Protein AF-A0AA43RJG9-F1 (afdb_monomer)

pLDDT: mean 84.97, std 12.28, range [41.22, 96.25]

Sequence (198 aa):
MYYFSKKSRRHIIHIAGCRHITVVAEENIGTFSNLKEAYREGYQMCQCCNPLNYQYRCESDELLEYSVQNGLSFKYTPKAISVETPRSHWKIALDDNSNHTMLYHQNTYHPGSTACELVPGYHCQQVVYATLLPYFQYIVKHDTYRWRNPLPVAPQKRPPAQKGTKRYRKEQKKARKQAKRASVKNVLRVIEALNITQ

Secondary structure (DSSP, 8-state):
-EEEETT-TT-EEE-TT-HHHHTS-GGGEEEES-HHHHHHTT-EE-TTT-HHHHHHHHHHHHHHHHHHHHT-EEEEETTEEEEE-SS-EEEEEE-SSSSSEEEEEE-TT-TT--S--SSTT-EE-----SSSHHHHHHHHHHHHHHHHSPPPPPPP-PPPPPTTSHHHHHHHHHHHHHHHHHHHHHHHHHHHHHHTT-

Foldseek 3Di:
DWKDFQPDPQQEIEDPPDPVVVPDDPVRMDDDLWPLVSVVVVHFYPCVRQVVNVLCVVCVVVVVVLCVVLVKDWDDDSAWIWIDDPPWIKIWGADTPDSWIWIWTQDPPDPDPPPDDSPPRTDTPPDTDPHDVVVVVVVSVVVVVCVVPPDPDDPPDDPQDDPPDPSNVVVVVVVVVVVVVVVVVVVVVVVVVVVVVD

Solvent-accessible surface area (backbone atoms only — not comparable to full-atom values): 11775 Å² total; per-residue (Å²): 103,36,36,29,52,73,83,53,89,78,42,50,33,36,47,89,84,35,75,82,56,72,75,49,60,72,92,44,51,44,76,37,76,39,52,65,56,41,48,72,76,65,33,43,67,32,77,87,63,31,61,67,53,52,50,46,71,76,42,48,68,62,48,49,53,51,23,65,76,70,64,42,49,72,46,84,48,99,74,32,37,38,37,39,47,97,86,45,44,35,36,40,28,69,44,60,89,45,100,44,48,34,39,26,38,38,64,95,82,59,101,71,80,85,72,79,53,97,48,87,78,26,49,69,70,85,50,73,60,98,56,67,62,64,55,56,54,47,50,53,55,51,51,53,48,49,66,78,51,68,75,80,75,75,76,73,80,72,78,80,58,57,86,89,38,73,63,27,55,51,50,50,53,49,49,54,53,49,52,51,52,50,50,53,52,50,52,53,52,52,53,54,59,56,64,74,75,111

Nearest PDB structures (foldseek):
  3imo-assembly2_D  TM=4.533E-01  e=8.828E-01  Vibrio cholerae O139
  8chv-assembly1_C  TM=3.104E-01  e=3.085E+00  Homo sapiens
  3em0-assembly1_A  TM=5.405E-01  e=9.014E+00  Danio rerio
  4ccv-assembly1_A  TM=3.037E-01  e=4.410E+00  Oryctolagus cuniculus
  7wb4-assembly1_C  TM=3.105E-01  e=7.539E+00  Xenopus laevis

Mean predicted aligned error: 11.21 Å

Radius of gyration: 24.3 Å; Cα contacts (8 Å, |Δi|>4): 239; chains: 1; bounding box: 61×58×58 Å

Organism: NCBI:txid1944646

Structure (mmCIF, N/CA/C/O backbone):
data_AF-A0AA43RJG9-F1
#
_entry.id   AF-A0AA43RJG9-F1
#
loop_
_atom_site.group_PDB
_atom_site.id
_atom_site.type_symbol
_atom_site.label_atom_id
_atom_site.label_alt_id
_atom_site.label_comp_id
_atom_site.label_asym_id
_atom_site.label_entity_id
_atom_site.label_seq_id
_atom_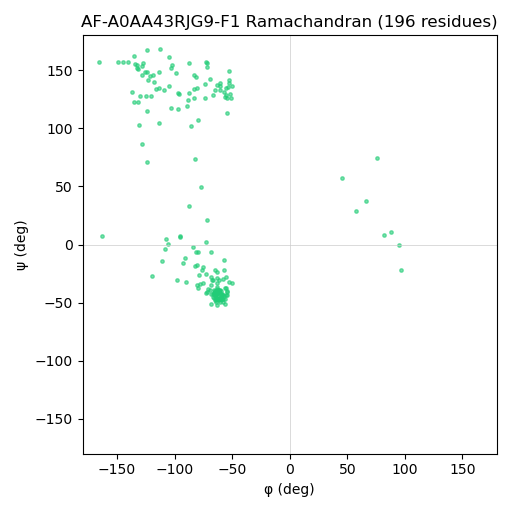site.pdbx_PDB_ins_code
_atom_site.Cartn_x
_atom_site.Cartn_y
_atom_site.Cartn_z
_atom_site.occupancy
_atom_site.B_iso_or_equiv
_atom_site.auth_seq_id
_atom_site.auth_comp_id
_atom_site.auth_asym_id
_atom_site.auth_atom_id
_atom_site.pdbx_PDB_model_num
ATOM 1 N N . MET A 1 1 ? -10.184 12.813 9.855 1.00 84.38 1 MET A N 1
ATOM 2 C CA . MET A 1 1 ? -10.017 12.873 11.323 1.00 84.38 1 MET A CA 1
ATOM 3 C C . MET A 1 1 ? -10.212 11.490 11.908 1.00 84.38 1 MET A C 1
ATOM 5 O O . MET A 1 1 ? -11.224 10.855 11.624 1.00 84.38 1 MET A O 1
ATOM 9 N N . TYR A 1 2 ? -9.246 11.040 12.702 1.00 88.56 2 TYR A N 1
ATOM 10 C CA . TYR A 1 2 ? -9.261 9.753 13.395 1.00 88.56 2 TYR A CA 1
ATOM 11 C C . TYR A 1 2 ? -9.216 9.983 14.904 1.00 88.56 2 TYR A C 1
ATOM 13 O O . TYR A 1 2 ? -8.570 10.919 15.368 1.00 88.56 2 TYR A O 1
ATOM 21 N N . TYR A 1 3 ? -9.886 9.127 15.668 1.00 90.69 3 TYR A N 1
ATOM 22 C CA . TYR A 1 3 ? -10.072 9.294 17.108 1.00 90.69 3 TYR A CA 1
ATOM 23 C C . TYR A 1 3 ? -9.509 8.101 17.867 1.00 90.69 3 TYR A C 1
ATOM 25 O O . TYR A 1 3 ? -9.622 6.966 17.410 1.00 90.69 3 TYR A O 1
ATOM 33 N N . PHE A 1 4 ? -8.951 8.327 19.049 1.00 91.62 4 PHE A N 1
ATOM 34 C CA . PHE A 1 4 ? -8.502 7.255 19.934 1.00 91.62 4 PHE A CA 1
ATOM 35 C C . PHE A 1 4 ? -8.825 7.583 21.388 1.00 91.62 4 PHE A C 1
ATOM 37 O O . PHE A 1 4 ? -8.982 8.742 21.765 1.00 91.62 4 PHE A O 1
ATOM 44 N N . SER A 1 5 ? -8.918 6.553 22.225 1.00 91.19 5 SER A N 1
ATOM 45 C CA . SER A 1 5 ? -9.091 6.739 23.666 1.00 91.19 5 SER A CA 1
ATOM 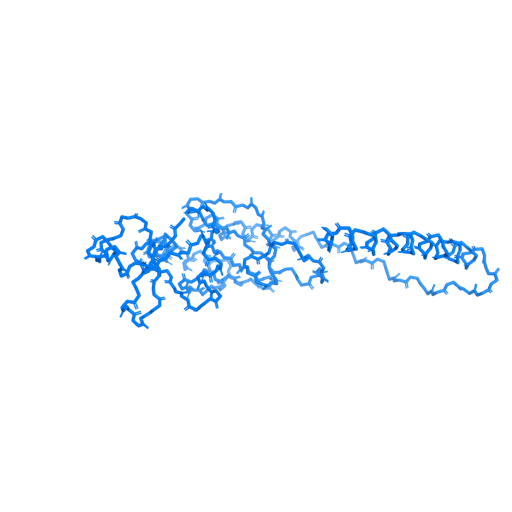46 C C . SER A 1 5 ? -7.731 6.863 24.347 1.00 91.19 5 SER A C 1
ATOM 48 O O . SER A 1 5 ? -6.926 5.936 24.273 1.00 91.19 5 SER A O 1
ATOM 50 N N . LYS A 1 6 ? -7.508 7.955 25.085 1.00 88.62 6 LYS A N 1
ATOM 51 C CA . LYS A 1 6 ? -6.294 8.173 25.894 1.00 88.62 6 LYS A CA 1
ATOM 52 C C . LYS A 1 6 ? -6.139 7.144 27.023 1.00 88.62 6 LYS A C 1
ATOM 54 O O . LYS A 1 6 ? -5.033 6.897 27.485 1.00 88.62 6 LYS A O 1
ATOM 59 N N . LYS A 1 7 ? -7.243 6.527 27.464 1.00 86.50 7 LYS A N 1
ATOM 60 C CA . LYS A 1 7 ? -7.251 5.491 28.514 1.00 86.50 7 LYS A CA 1
ATOM 61 C C . LYS A 1 7 ? -6.901 4.098 27.979 1.00 86.50 7 LYS A C 1
ATOM 63 O O . LYS A 1 7 ? -6.570 3.203 28.756 1.00 86.50 7 LYS A O 1
ATOM 68 N N . SER A 1 8 ? -6.998 3.885 26.666 1.00 84.06 8 SER A N 1
ATOM 69 C CA . SER A 1 8 ? -6.772 2.575 26.056 1.00 84.06 8 SER A CA 1
ATOM 70 C C . SER A 1 8 ? -5.288 2.321 25.817 1.00 84.06 8 SER A C 1
ATOM 72 O O . SER A 1 8 ? -4.626 3.063 25.101 1.00 84.06 8 SER A O 1
ATOM 74 N N . ARG A 1 9 ? -4.780 1.196 26.329 1.00 84.94 9 ARG A N 1
ATOM 75 C CA . ARG A 1 9 ? -3.399 0.741 26.080 1.00 84.94 9 ARG A CA 1
ATOM 76 C C . ARG A 1 9 ? -3.205 0.044 24.731 1.00 84.94 9 ARG A C 1
ATOM 78 O O . ARG A 1 9 ? -2.091 -0.328 24.394 1.00 84.94 9 ARG A O 1
ATOM 85 N N . ARG A 1 10 ? -4.282 -0.203 23.976 1.00 83.12 10 ARG A N 1
ATOM 86 C CA . ARG A 1 10 ? -4.234 -1.022 22.748 1.00 83.12 10 ARG A CA 1
ATOM 87 C C . ARG A 1 10 ? -3.815 -0.245 21.494 1.00 83.12 10 ARG A C 1
ATOM 89 O O . ARG A 1 10 ? -3.739 -0.855 20.437 1.00 83.12 10 ARG A O 1
ATOM 96 N N . HIS A 1 11 ? -3.578 1.066 21.607 1.00 90.44 11 HIS A N 1
ATOM 97 C CA . HIS A 1 11 ? -3.234 1.963 20.495 1.00 90.44 11 HIS A CA 1
ATOM 98 C C . HIS A 1 11 ? -4.133 1.745 19.261 1.00 90.44 11 HIS A C 1
ATOM 100 O O . HIS A 1 11 ? -3.667 1.434 18.167 1.00 90.44 11 HIS A O 1
ATOM 106 N N . ILE A 1 12 ? -5.453 1.879 19.443 1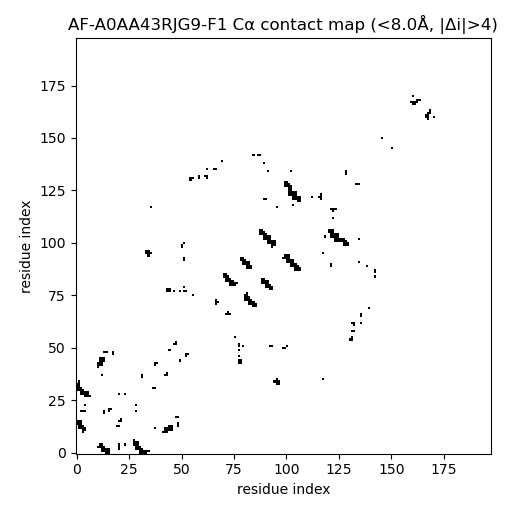.00 91.00 12 ILE A N 1
ATOM 107 C CA . ILE A 1 12 ? -6.446 1.698 18.372 1.00 91.00 12 ILE A CA 1
ATOM 108 C C . ILE A 1 12 ? -7.049 3.049 17.993 1.00 91.00 12 ILE A C 1
ATOM 110 O O . ILE A 1 12 ? -7.465 3.806 18.871 1.00 91.00 12 ILE A O 1
ATOM 114 N N . ILE A 1 13 ? -7.124 3.321 16.690 1.00 91.56 13 ILE A N 1
ATOM 115 C CA . ILE A 1 13 ? -7.837 4.469 16.126 1.00 91.56 13 ILE A CA 1
ATOM 116 C C . ILE A 1 13 ? -9.183 4.063 15.522 1.00 91.56 13 ILE A C 1
ATOM 118 O O . ILE A 1 13 ? -9.380 2.949 15.029 1.00 91.56 13 ILE A O 1
ATOM 122 N N . HIS A 1 14 ? -10.108 5.012 15.537 1.00 91.06 14 HIS A N 1
ATOM 123 C CA . HIS A 1 14 ? -11.503 4.868 15.159 1.00 91.06 14 HIS A CA 1
ATOM 124 C C . HIS A 1 14 ? -11.927 6.011 14.226 1.00 91.06 14 HIS A C 1
ATOM 126 O O . HIS A 1 14 ? -11.367 7.107 14.277 1.00 91.06 14 HIS A O 1
ATOM 132 N N . ILE A 1 15 ? -12.944 5.764 13.398 1.00 88.75 15 ILE A N 1
ATOM 133 C CA . ILE A 1 15 ? -13.632 6.799 12.610 1.00 88.75 15 ILE A CA 1
ATOM 134 C C . ILE A 1 15 ? -14.763 7.403 13.462 1.00 88.75 15 ILE A C 1
ATOM 136 O O . ILE A 1 15 ? -15.261 6.755 14.392 1.00 88.75 15 ILE A O 1
ATOM 140 N N . ALA A 1 16 ? -15.174 8.634 13.145 1.00 82.19 16 ALA A N 1
ATOM 141 C CA . ALA A 1 16 ? -16.386 9.241 13.694 1.00 82.19 16 ALA A CA 1
ATOM 142 C C . ALA A 1 16 ? -17.586 8.284 13.531 1.00 82.19 16 ALA A C 1
ATOM 144 O O . ALA A 1 16 ? -17.841 7.782 12.440 1.00 82.19 16 ALA A O 1
ATOM 145 N N . GLY A 1 17 ? -18.291 7.990 14.628 1.00 84.31 17 GLY A N 1
ATOM 146 C CA . GLY A 1 17 ? -19.434 7.063 14.639 1.00 84.31 17 GLY A CA 1
ATOM 147 C C . GLY A 1 17 ? -19.111 5.618 15.036 1.00 84.31 17 GLY A C 1
ATOM 148 O O . GLY A 1 17 ? -20.011 4.786 15.120 1.00 84.31 17 GLY A O 1
ATOM 149 N N . CYS A 1 18 ? -17.853 5.287 15.340 1.00 88.56 18 CYS A N 1
ATOM 150 C CA . CYS A 1 18 ? -17.537 3.982 15.913 1.00 88.56 18 CYS A CA 1
ATOM 151 C C . CYS A 1 18 ? -18.115 3.828 17.327 1.00 88.56 18 CYS A C 1
ATOM 153 O O . CYS A 1 18 ? -17.786 4.615 18.213 1.00 88.56 18 CYS A O 1
ATOM 155 N N . ARG A 1 19 ? -18.848 2.739 17.590 1.00 88.56 19 ARG A N 1
ATOM 156 C CA . ARG A 1 19 ? -19.398 2.431 18.926 1.00 88.56 19 ARG A CA 1
ATOM 157 C C . ARG A 1 19 ? -18.363 2.516 20.059 1.00 88.56 19 AR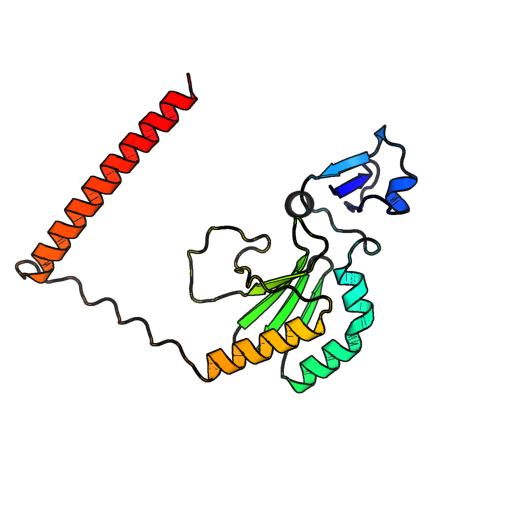G A C 1
ATOM 159 O O . ARG A 1 19 ? -18.698 2.875 21.181 1.00 88.56 19 ARG A O 1
ATOM 166 N N . HIS A 1 20 ? -17.105 2.172 19.783 1.00 86.12 20 HIS A N 1
ATOM 167 C CA . HIS A 1 20 ? -16.041 2.190 20.787 1.00 86.12 20 HIS A CA 1
ATOM 168 C C . HIS A 1 20 ? -15.579 3.593 21.178 1.00 86.12 20 HIS A C 1
ATOM 170 O O . HIS A 1 20 ? -15.067 3.745 22.281 1.00 86.12 20 HIS A O 1
ATOM 176 N N . ILE A 1 21 ? -15.740 4.593 20.306 1.00 88.00 21 ILE A N 1
ATOM 177 C CA . ILE A 1 21 ? -15.367 5.976 20.617 1.00 88.00 21 ILE A CA 1
ATOM 178 C C . ILE A 1 21 ? -16.569 6.802 21.071 1.00 88.00 21 ILE A C 1
ATOM 180 O O . ILE A 1 21 ? -16.414 7.658 21.929 1.00 88.00 21 ILE A O 1
ATOM 184 N N . THR A 1 22 ? -17.775 6.498 20.583 1.00 87.19 22 THR A N 1
ATOM 185 C CA . THR A 1 22 ? -18.999 7.241 20.935 1.00 87.19 22 THR A CA 1
ATOM 186 C C . THR A 1 22 ? -19.380 7.126 22.412 1.00 87.19 22 THR A C 1
ATOM 188 O O . THR A 1 22 ? -20.116 7.962 22.914 1.00 87.19 22 THR A O 1
ATOM 191 N N . VAL A 1 23 ? -18.913 6.084 23.107 1.00 87.88 23 VAL A N 1
ATOM 192 C CA . VAL A 1 23 ? -19.180 5.853 24.541 1.00 87.88 23 VAL A CA 1
ATOM 193 C C . VAL A 1 23 ? -18.101 6.483 25.437 1.00 87.88 23 VAL A C 1
ATOM 195 O O . VAL A 1 23 ? -18.260 6.564 26.652 1.00 87.88 23 VAL A O 1
ATOM 198 N N . VAL A 1 24 ? -16.977 6.923 24.867 1.00 87.19 24 VAL A N 1
ATOM 199 C CA . VAL A 1 24 ? -15.872 7.515 25.629 1.00 87.19 24 VAL A CA 1
ATOM 200 C C . VAL A 1 24 ? -16.171 8.991 25.882 1.00 87.19 24 VAL A C 1
ATOM 202 O O . VAL A 1 24 ? -16.538 9.711 24.961 1.00 87.19 24 VAL A O 1
ATOM 205 N N . ALA A 1 25 ? -15.983 9.454 27.121 1.00 87.50 25 ALA A N 1
ATOM 206 C CA . ALA A 1 25 ? -16.119 10.872 27.455 1.00 87.50 25 ALA A CA 1
ATOM 207 C C . ALA A 1 25 ? -15.117 11.733 26.663 1.00 87.50 25 ALA A C 1
ATOM 209 O O . ALA A 1 25 ? -13.949 11.354 26.540 1.00 87.50 25 ALA A O 1
ATOM 210 N N . GLU A 1 26 ? -15.555 12.897 26.180 1.00 84.94 26 GLU A N 1
ATOM 211 C CA . GLU A 1 26 ? -14.802 13.768 25.258 1.00 84.94 26 GLU A CA 1
ATOM 212 C C . GLU A 1 26 ? -13.404 14.151 25.767 1.00 84.94 26 GLU A C 1
ATOM 214 O O . GLU A 1 26 ? -12.427 14.095 25.023 1.00 84.94 26 GLU A O 1
ATOM 219 N N . GLU A 1 27 ? -13.272 14.427 27.065 1.00 88.56 27 GLU A N 1
ATOM 220 C CA . GLU A 1 27 ? -12.001 14.694 27.764 1.00 88.56 27 GLU A CA 1
ATOM 221 C C . GLU A 1 27 ? -10.929 13.602 27.542 1.00 88.56 27 GLU A C 1
ATOM 223 O O . GLU A 1 27 ? -9.720 13.867 27.463 1.00 88.56 27 GLU A O 1
ATOM 228 N N . ASN A 1 28 ? -11.379 12.358 27.380 1.00 89.06 28 ASN A N 1
ATOM 229 C CA . ASN A 1 28 ? -10.548 11.169 27.249 1.00 89.06 28 ASN A CA 1
ATOM 230 C C . ASN A 1 28 ? -10.299 10.777 25.783 1.00 89.06 28 ASN A C 1
ATOM 232 O O . ASN A 1 28 ? -9.693 9.730 25.533 1.00 89.06 28 ASN A O 1
ATOM 236 N N . ILE A 1 29 ? -10.738 11.595 24.823 1.00 90.50 29 ILE A N 1
ATOM 237 C CA . ILE A 1 29 ? -10.545 11.374 23.390 1.00 90.50 29 ILE A CA 1
ATOM 238 C C . ILE A 1 29 ? -9.328 12.171 22.903 1.00 90.50 29 ILE A C 1
ATOM 240 O O . ILE A 1 29 ? -9.155 13.354 23.195 1.00 90.50 29 ILE A O 1
ATOM 244 N N . GLY A 1 30 ? -8.436 11.492 22.189 1.00 90.69 30 GLY A N 1
ATOM 245 C CA . GLY A 1 30 ? -7.376 12.093 21.385 1.00 90.69 30 GLY A CA 1
ATOM 246 C C . GLY A 1 30 ? -7.724 12.016 19.900 1.00 90.69 30 GLY A C 1
ATOM 247 O O . GLY A 1 30 ? -8.575 11.218 19.496 1.00 90.69 30 GLY A O 1
ATOM 248 N N . THR A 1 31 ? -7.069 12.843 19.084 1.00 92.31 31 THR A N 1
ATOM 249 C CA . THR A 1 31 ? -7.306 12.879 17.637 1.00 92.31 31 THR A CA 1
ATOM 250 C C . THR A 1 31 ? -6.007 12.846 16.847 1.00 92.31 31 THR A C 1
ATOM 252 O O . THR A 1 31 ? -4.973 13.309 17.317 1.00 92.31 31 THR A O 1
ATOM 255 N N . PHE A 1 32 ? -6.091 12.289 15.643 1.00 89.94 32 PHE A N 1
ATOM 256 C CA . PHE A 1 32 ? -5.079 12.390 14.601 1.00 89.94 32 PHE A CA 1
ATOM 257 C C . PHE A 1 32 ? -5.719 12.977 13.346 1.00 89.94 32 PHE A C 1
ATOM 259 O O . PHE A 1 32 ? -6.851 12.626 12.982 1.00 89.94 32 PHE A O 1
ATOM 266 N N . SER A 1 33 ? -4.976 13.836 12.655 1.00 85.75 33 SER A N 1
ATOM 267 C CA . SER A 1 33 ? -5.434 14.425 11.396 1.00 85.75 33 SER A CA 1
ATOM 268 C C . SER A 1 33 ? -5.419 13.386 10.272 1.00 85.75 33 SER A C 1
ATOM 270 O O . SER A 1 33 ? -6.385 13.279 9.512 1.00 85.75 33 SER A O 1
ATOM 272 N N . ASN A 1 34 ? -4.372 12.551 10.235 1.00 85.12 34 ASN A N 1
ATOM 273 C CA . ASN A 1 34 ? -4.069 11.643 9.128 1.00 85.12 34 ASN A CA 1
ATOM 274 C C . ASN A 1 34 ? -3.756 10.222 9.620 1.00 85.12 34 ASN A C 1
ATOM 276 O O . ASN A 1 34 ? -3.205 10.026 10.706 1.00 85.12 34 ASN A O 1
ATOM 280 N N . LEU A 1 35 ? -4.031 9.224 8.776 1.00 84.19 35 LEU A N 1
ATOM 281 C CA . LEU A 1 35 ? -3.775 7.814 9.084 1.00 84.19 35 LEU A CA 1
ATOM 282 C C . LEU A 1 35 ? -2.268 7.522 9.218 1.00 84.19 35 LEU A C 1
ATOM 284 O O . LEU A 1 35 ? -1.836 6.829 10.140 1.00 84.19 35 LEU A O 1
ATOM 288 N N . LYS A 1 36 ? -1.444 8.134 8.361 1.00 83.44 36 LYS A N 1
ATOM 289 C CA . LYS A 1 36 ? 0.024 8.073 8.411 1.00 83.44 36 LYS A CA 1
ATOM 290 C C . LYS A 1 36 ? 0.635 8.510 9.735 1.00 83.44 36 LYS A C 1
ATOM 292 O O . LYS A 1 36 ? 1.676 7.992 10.134 1.00 83.44 36 LYS A O 1
ATOM 297 N N . GLU A 1 37 ? 0.060 9.521 10.374 1.00 86.88 37 GLU A N 1
ATOM 298 C CA . GLU A 1 37 ? 0.530 10.002 11.673 1.00 86.88 37 GLU A CA 1
ATOM 299 C C . GLU A 1 37 ? 0.266 8.949 12.747 1.00 86.88 37 GLU A C 1
ATOM 301 O O . GLU A 1 37 ? 1.209 8.479 13.379 1.00 86.88 37 GLU A O 1
ATOM 306 N N . ALA A 1 38 ? -0.973 8.459 12.822 1.00 87.56 38 ALA A N 1
ATOM 307 C CA . ALA A 1 38 ? -1.351 7.379 13.726 1.00 87.56 38 ALA A CA 1
ATOM 308 C C . ALA A 1 38 ? -0.473 6.126 13.540 1.00 87.56 38 ALA A C 1
ATOM 310 O O . ALA A 1 38 ? -0.005 5.534 14.511 1.00 87.56 38 ALA A O 1
ATOM 311 N N . TYR A 1 39 ? -0.189 5.729 12.296 1.00 86.62 39 TYR A N 1
ATOM 312 C CA . TYR A 1 39 ? 0.657 4.566 12.013 1.00 86.62 39 TYR A CA 1
ATOM 313 C C . TYR A 1 39 ? 2.125 4.748 12.404 1.00 86.62 39 TYR A C 1
ATOM 315 O O . TYR A 1 39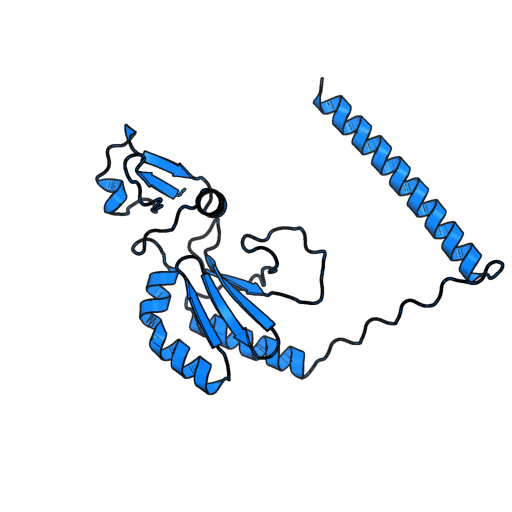 ? 2.758 3.749 12.761 1.00 86.62 39 TYR A O 1
ATOM 323 N N . ARG A 1 40 ? 2.663 5.976 12.350 1.00 85.50 40 ARG A N 1
ATOM 324 C CA . ARG A 1 40 ? 4.018 6.292 12.835 1.00 85.50 40 ARG A CA 1
ATOM 325 C C . ARG A 1 40 ? 4.103 6.198 14.355 1.00 85.50 40 ARG A C 1
ATOM 327 O O . ARG A 1 40 ? 5.063 5.629 14.857 1.00 85.50 40 ARG A O 1
ATOM 334 N N . GLU A 1 41 ? 3.061 6.645 15.048 1.00 87.31 41 GLU A N 1
ATOM 335 C CA . GLU A 1 41 ? 2.902 6.514 16.505 1.00 87.31 41 GLU A CA 1
ATOM 336 C C . GLU A 1 41 ? 2.578 5.071 16.952 1.00 87.31 41 GLU A C 1
ATOM 338 O O . GLU A 1 41 ? 2.366 4.794 18.130 1.00 87.31 41 GLU A O 1
ATOM 343 N N . GLY A 1 42 ? 2.516 4.118 16.015 1.00 87.25 42 GLY A N 1
ATOM 344 C CA . GLY A 1 42 ? 2.286 2.704 16.309 1.00 87.25 42 GLY A CA 1
ATOM 345 C C . GLY A 1 42 ? 0.820 2.324 16.512 1.00 87.25 42 GLY A C 1
ATOM 346 O O . GLY A 1 42 ? 0.540 1.177 16.864 1.00 87.25 42 GLY A O 1
ATOM 347 N N . TYR A 1 43 ? -0.120 3.233 16.248 1.00 90.19 43 TYR A N 1
ATOM 348 C CA . TYR A 1 43 ? -1.543 2.930 16.327 1.00 90.19 43 TYR A CA 1
ATOM 349 C C . TYR A 1 43 ? -2.005 2.047 15.162 1.00 90.19 43 TYR A C 1
ATOM 351 O O . TYR A 1 43 ? -1.396 1.989 14.089 1.00 90.19 43 TYR A O 1
ATOM 359 N N . GLN A 1 44 ? -3.109 1.336 15.379 1.00 88.19 44 GLN A N 1
ATOM 360 C CA . GLN A 1 44 ? -3.761 0.476 14.397 1.00 88.19 44 GLN A CA 1
ATOM 361 C C . GLN A 1 44 ? -5.232 0.844 14.245 1.00 88.19 44 GLN A C 1
ATOM 363 O O . GLN A 1 44 ? -5.887 1.269 15.192 1.00 88.19 44 GLN A O 1
ATOM 368 N N . MET A 1 45 ? -5.778 0.659 13.050 1.00 88.06 45 MET A N 1
ATOM 369 C CA . MET A 1 45 ? -7.186 0.944 12.794 1.00 88.06 45 MET A CA 1
ATOM 370 C C . MET A 1 45 ? -8.093 -0.120 13.415 1.00 88.06 45 MET A C 1
ATOM 372 O O . MET A 1 45 ? -7.787 -1.312 13.346 1.00 88.06 45 MET A O 1
ATOM 376 N N . CYS A 1 46 ? -9.212 0.294 14.023 1.00 89.12 46 CYS A N 1
ATOM 377 C CA . CYS A 1 46 ? -10.207 -0.643 14.548 1.00 89.12 46 CYS A CA 1
ATOM 378 C C . CYS A 1 46 ? -10.633 -1.616 13.453 1.00 89.12 46 CYS A C 1
ATOM 380 O O . CYS A 1 46 ? -11.001 -1.189 12.362 1.00 89.12 46 CYS A O 1
ATOM 382 N N . GLN A 1 47 ? -10.714 -2.903 13.782 1.00 86.38 47 GLN A N 1
ATOM 383 C CA . GLN A 1 47 ? -11.230 -3.942 12.882 1.00 86.38 47 GLN A CA 1
ATOM 384 C C . GLN A 1 47 ? -12.645 -3.636 12.364 1.00 86.38 47 GLN A C 1
ATOM 386 O O . GLN A 1 47 ? -13.010 -4.055 11.271 1.00 86.38 47 GLN A O 1
ATOM 391 N N . CYS A 1 48 ? -13.418 -2.892 13.156 1.00 86.00 48 CYS A N 1
ATOM 392 C CA . CYS A 1 48 ? -14.761 -2.421 12.854 1.00 86.00 48 CYS A CA 1
ATOM 393 C C . CYS A 1 48 ? -14.804 -1.216 11.903 1.00 86.00 48 CYS A C 1
ATOM 395 O O . CYS A 1 48 ? -15.737 -1.072 11.125 1.00 86.00 48 CYS A O 1
ATOM 397 N N . CYS A 1 49 ? -13.812 -0.329 11.999 1.00 85.88 49 CYS A N 1
ATOM 398 C CA . CYS A 1 49 ? -13.734 0.885 11.192 1.00 85.88 49 CYS A CA 1
ATOM 399 C C . CYS A 1 49 ? -12.928 0.674 9.917 1.00 85.88 49 CYS A C 1
ATOM 401 O O . CYS A 1 49 ? -12.964 1.533 9.049 1.00 85.88 49 CYS A O 1
ATOM 403 N N . ASN A 1 50 ? -12.151 -0.405 9.838 1.00 87.25 50 ASN A N 1
ATOM 404 C CA . ASN A 1 50 ? -11.246 -0.676 8.739 1.00 87.25 50 ASN A CA 1
ATOM 405 C C . ASN A 1 50 ? -12.018 -1.245 7.532 1.00 87.25 50 ASN A C 1
ATOM 407 O O . ASN A 1 50 ? -12.409 -2.417 7.578 1.00 87.25 50 ASN A O 1
ATOM 411 N N . PRO A 1 51 ? -12.219 -0.473 6.445 1.00 84.44 51 PRO A N 1
ATOM 412 C CA . PRO A 1 51 ? -12.955 -0.964 5.287 1.00 84.44 51 PRO A CA 1
ATOM 413 C C . PRO A 1 51 ? -12.180 -2.067 4.554 1.00 84.44 51 PRO A C 1
ATOM 415 O O . PRO A 1 51 ? -12.802 -2.989 4.035 1.00 84.44 51 PRO A O 1
ATOM 418 N N . LEU A 1 52 ? -10.841 -2.056 4.620 1.00 88.25 52 LEU A N 1
ATOM 419 C CA . LEU A 1 52 ? -9.998 -3.115 4.061 1.00 88.25 52 LEU A CA 1
ATOM 420 C C . LEU A 1 52 ? -10.253 -4.462 4.752 1.00 88.25 52 LEU A C 1
ATOM 422 O O . LEU A 1 52 ? -10.286 -5.497 4.096 1.00 88.25 52 LEU A O 1
ATOM 426 N N . ASN A 1 53 ? -10.465 -4.452 6.073 1.00 88.69 53 ASN A N 1
ATOM 427 C CA . ASN A 1 53 ? -10.783 -5.665 6.828 1.00 88.69 53 ASN A CA 1
ATOM 428 C C . ASN A 1 53 ? -12.146 -6.237 6.428 1.00 88.69 53 ASN A C 1
ATOM 430 O O . ASN A 1 53 ? -12.289 -7.448 6.286 1.00 88.69 53 ASN A O 1
ATOM 434 N N . TYR A 1 54 ? -13.145 -5.370 6.250 1.00 86.56 54 TYR A N 1
ATOM 435 C CA . TYR A 1 54 ? -14.469 -5.793 5.804 1.00 86.56 54 TYR A CA 1
ATOM 436 C C . TYR A 1 54 ? -14.415 -6.405 4.399 1.00 86.56 54 TYR A C 1
ATOM 438 O O . TYR A 1 54 ? -14.834 -7.546 4.228 1.00 86.56 54 TYR A O 1
ATOM 446 N N . GLN A 1 55 ? -13.821 -5.698 3.431 1.00 89.25 55 GLN A N 1
ATOM 447 C CA . GLN A 1 55 ? -13.657 -6.192 2.059 1.00 89.25 55 GLN A CA 1
ATOM 448 C C . GLN A 1 55 ? -12.912 -7.528 2.027 1.00 89.25 55 GLN A C 1
ATOM 450 O O . GLN A 1 55 ? -13.379 -8.481 1.415 1.00 89.25 55 GLN A O 1
ATOM 455 N N . TYR A 1 56 ? -11.794 -7.632 2.754 1.00 91.94 56 TYR A N 1
ATOM 456 C CA . TYR A 1 56 ? -11.018 -8.867 2.819 1.00 91.94 56 TYR A CA 1
ATOM 457 C C . TYR A 1 56 ? -11.840 -10.040 3.352 1.00 91.94 56 TYR A C 1
ATOM 459 O O . TYR A 1 56 ? -11.784 -11.127 2.793 1.00 91.94 56 TYR A O 1
ATOM 467 N N . ARG A 1 57 ? -12.628 -9.831 4.411 1.00 91.31 57 ARG A N 1
ATOM 468 C CA . ARG A 1 57 ? -13.476 -10.888 4.979 1.00 91.31 57 ARG A CA 1
ATOM 469 C C . ARG A 1 57 ? -14.599 -11.332 4.046 1.00 91.31 57 ARG A C 1
ATOM 471 O O . ARG A 1 57 ? -15.029 -12.472 4.158 1.00 91.31 57 ARG A O 1
ATOM 478 N N . CYS A 1 58 ? -15.103 -10.439 3.200 1.00 90.88 58 CYS A N 1
ATOM 479 C CA . CYS A 1 58 ? -16.152 -10.759 2.236 1.00 90.88 58 CYS A CA 1
ATOM 480 C C . CYS A 1 58 ? -15.604 -11.444 0.979 1.00 90.88 58 CYS A C 1
ATOM 482 O O . CYS A 1 58 ? -16.283 -12.295 0.421 1.00 90.88 58 CYS A O 1
ATOM 484 N N . GLU A 1 59 ? -14.399 -11.076 0.540 1.00 93.06 59 GLU A N 1
ATOM 485 C CA . GLU A 1 59 ? -13.825 -11.506 -0.742 1.00 93.06 59 GLU A CA 1
ATOM 486 C C . GLU A 1 59 ? -12.712 -12.565 -0.590 1.00 93.06 59 GLU A C 1
ATOM 488 O O . GLU A 1 59 ? -12.141 -12.990 -1.589 1.00 93.06 59 GLU A O 1
ATOM 493 N N . SER A 1 60 ? -12.362 -13.004 0.629 1.00 92.88 60 SER A N 1
ATOM 494 C CA . SER A 1 60 ? -11.157 -13.823 0.877 1.00 92.88 60 SER A CA 1
ATOM 495 C C . SER A 1 60 ? -11.068 -15.090 0.031 1.00 92.88 60 SER A C 1
ATOM 497 O O . SER A 1 60 ? -9.982 -15.422 -0.444 1.00 92.88 60 SER A O 1
ATOM 499 N N . ASP A 1 61 ? -12.189 -15.783 -0.152 1.00 94.50 61 ASP A N 1
ATOM 500 C CA . ASP A 1 61 ? -12.231 -17.063 -0.862 1.00 94.50 61 ASP A CA 1
ATOM 501 C C . ASP A 1 61 ? -12.039 -16.856 -2.368 1.00 94.50 61 ASP A C 1
ATOM 503 O O . ASP A 1 61 ? -11.241 -17.549 -2.997 1.00 94.50 61 ASP A O 1
ATOM 507 N N . GLU A 1 62 ? -12.683 -15.827 -2.924 1.00 95.50 62 GLU A N 1
ATOM 508 C CA . GLU A 1 62 ? -12.543 -15.434 -4.328 1.00 95.50 62 GLU A CA 1
ATOM 509 C C . GLU A 1 62 ? -11.118 -14.945 -4.633 1.00 95.50 62 GLU A C 1
ATOM 511 O O . GLU A 1 62 ? -10.532 -15.300 -5.658 1.00 95.50 62 GLU A O 1
ATOM 516 N N . LEU A 1 63 ? -10.513 -14.181 -3.716 1.00 94.69 63 LEU A N 1
ATOM 517 C CA . LEU A 1 63 ? -9.118 -13.756 -3.840 1.00 94.69 63 LEU A CA 1
ATOM 518 C C . LEU A 1 63 ? -8.163 -14.952 -3.818 1.00 94.69 63 LEU A C 1
ATOM 520 O O . LEU A 1 63 ? -7.224 -14.992 -4.612 1.00 94.69 63 LEU A O 1
ATOM 524 N N . LEU A 1 64 ? -8.398 -15.925 -2.934 1.00 95.38 64 LEU A N 1
ATOM 525 C CA . LEU A 1 64 ? -7.579 -17.131 -2.850 1.00 95.38 64 LEU A CA 1
ATOM 526 C C . LEU A 1 64 ? -7.674 -17.959 -4.134 1.00 95.38 64 LEU A C 1
ATOM 528 O O . LEU A 1 64 ? -6.641 -18.335 -4.689 1.00 95.38 64 LEU A O 1
ATOM 532 N N . GLU A 1 65 ? -8.888 -18.195 -4.630 1.00 96.25 65 GLU A N 1
ATOM 533 C CA . GLU A 1 65 ? -9.118 -18.913 -5.884 1.00 96.25 65 GLU A CA 1
ATOM 534 C C . GLU A 1 65 ? -8.416 -18.214 -7.057 1.00 96.25 65 GLU A C 1
ATOM 536 O O . GLU A 1 65 ? -7.634 -18.837 -7.785 1.00 96.25 65 GLU A O 1
ATOM 541 N N . TYR A 1 66 ? -8.610 -16.900 -7.196 1.00 96.12 66 TYR A N 1
ATOM 542 C CA . TYR A 1 66 ? -7.982 -16.113 -8.254 1.00 96.12 66 TYR A CA 1
ATOM 543 C C . TYR A 1 66 ? -6.450 -16.141 -8.166 1.00 96.12 66 TYR A C 1
ATOM 545 O O . TYR A 1 66 ? -5.758 -16.234 -9.187 1.00 96.12 66 TYR A O 1
ATOM 553 N N . SER A 1 67 ? -5.898 -16.083 -6.953 1.00 94.19 67 SER A N 1
ATOM 554 C CA . SER A 1 67 ? -4.457 -16.152 -6.725 1.00 94.19 67 SER A CA 1
ATOM 555 C C . SER A 1 67 ? -3.856 -17.489 -7.127 1.00 94.19 67 SER A C 1
ATOM 557 O O . SER A 1 67 ? -2.821 -17.496 -7.795 1.00 94.19 67 SER A O 1
ATOM 559 N N . VAL A 1 68 ? -4.513 -18.602 -6.795 1.00 94.19 68 VAL A N 1
ATOM 560 C CA . VAL A 1 68 ? -4.072 -19.941 -7.211 1.00 94.19 68 VAL A CA 1
ATOM 561 C C . VAL A 1 68 ? -4.088 -20.062 -8.736 1.00 94.19 68 VAL A C 1
ATOM 563 O O . VAL A 1 68 ? -3.109 -20.519 -9.322 1.00 94.19 68 VAL A O 1
ATOM 566 N N . GLN A 1 69 ? -5.150 -19.584 -9.391 1.00 95.12 69 GLN A N 1
ATOM 567 C CA . GLN A 1 69 ? -5.279 -19.635 -10.852 1.00 95.12 69 GLN A CA 1
ATOM 568 C C . GLN A 1 69 ? -4.205 -18.816 -11.591 1.00 95.12 69 GLN A C 1
ATOM 570 O O . GLN A 1 69 ? -3.788 -19.195 -12.684 1.00 95.12 69 GLN A O 1
ATOM 575 N N . ASN A 1 70 ? -3.748 -17.699 -11.013 1.00 93.06 70 ASN A N 1
ATOM 576 C CA . ASN A 1 70 ? -2.832 -16.757 -11.670 1.00 93.06 70 ASN A CA 1
ATOM 577 C C . ASN A 1 70 ? -1.394 -16.791 -11.120 1.00 93.06 70 ASN A C 1
ATOM 579 O O . ASN A 1 70 ? -0.565 -15.982 -11.540 1.00 93.06 70 ASN A O 1
ATOM 583 N N . GLY A 1 71 ? -1.079 -17.707 -10.197 1.00 91.00 71 GLY A N 1
ATOM 584 C CA . GLY A 1 71 ? 0.260 -17.835 -9.610 1.00 91.00 71 GLY A CA 1
ATOM 585 C C . GLY A 1 71 ? 0.675 -16.628 -8.761 1.00 91.00 71 GLY A C 1
ATOM 586 O O . GLY A 1 71 ? 1.831 -16.206 -8.806 1.00 91.00 71 GLY A O 1
ATOM 587 N N . LEU A 1 72 ? -0.274 -16.052 -8.022 1.00 93.69 72 LEU A N 1
ATOM 588 C CA . LEU A 1 72 ? -0.047 -14.945 -7.093 1.00 93.69 72 LEU A CA 1
ATOM 589 C C . LEU A 1 72 ? 0.065 -15.482 -5.666 1.00 93.69 72 LEU A C 1
ATOM 591 O O . LEU A 1 72 ? -0.651 -16.410 -5.292 1.00 93.69 72 LEU A O 1
ATOM 595 N N . SER A 1 73 ? 0.879 -14.840 -4.836 1.00 93.56 73 SER A N 1
ATOM 596 C CA . SER A 1 73 ? 0.789 -14.988 -3.384 1.00 93.56 73 SER A CA 1
ATOM 597 C C . SER A 1 73 ? 0.349 -13.664 -2.769 1.00 93.56 73 SER A C 1
ATOM 599 O O . SER A 1 73 ? 0.636 -12.585 -3.288 1.00 93.56 73 SER A O 1
ATOM 601 N N . PHE A 1 74 ? -0.388 -13.715 -1.665 1.00 94.94 74 PHE A N 1
ATOM 602 C CA . PHE A 1 74 ? -0.739 -12.504 -0.936 1.00 94.94 74 PHE A CA 1
ATOM 603 C C . PHE A 1 74 ? -0.773 -12.740 0.566 1.00 94.94 74 PHE A C 1
ATOM 605 O O . PHE A 1 74 ? -0.935 -13.858 1.054 1.00 94.94 74 PHE A O 1
ATOM 612 N N . LYS A 1 75 ? -0.617 -11.649 1.310 1.00 94.00 75 LYS A N 1
ATOM 613 C CA . LYS A 1 75 ? -0.665 -11.626 2.766 1.00 94.00 75 LYS A CA 1
ATOM 614 C C . LYS A 1 75 ? -1.505 -10.452 3.234 1.00 94.00 75 LYS A C 1
ATOM 616 O O . LYS A 1 75 ? -1.181 -9.296 2.961 1.00 94.00 75 LYS A O 1
ATOM 621 N N . TYR A 1 76 ? -2.540 -10.755 4.007 1.00 92.62 76 TYR A N 1
ATOM 622 C CA . TYR A 1 76 ? -3.330 -9.744 4.693 1.00 92.62 76 TYR A CA 1
ATOM 623 C C . TYR A 1 76 ? -2.635 -9.278 5.976 1.00 92.62 76 TYR A C 1
ATOM 625 O O . TYR A 1 76 ? -2.151 -10.072 6.785 1.00 92.62 76 TYR A O 1
ATOM 633 N N . THR A 1 77 ? -2.613 -7.964 6.176 1.00 88.88 77 THR A N 1
ATOM 634 C CA . T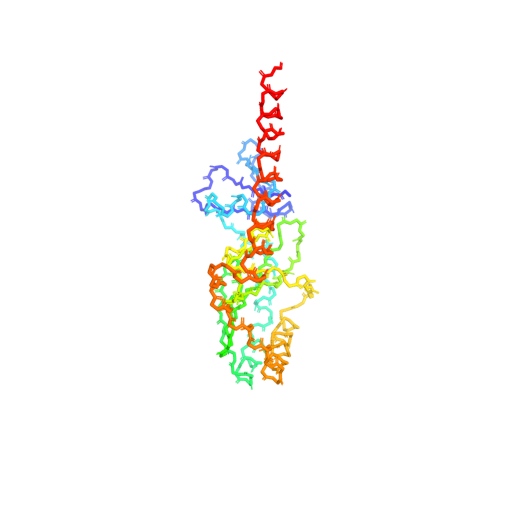HR A 1 77 ? -2.307 -7.326 7.455 1.00 88.88 77 THR A CA 1
ATOM 635 C C . THR A 1 77 ? -3.338 -6.228 7.714 1.00 88.88 77 THR A C 1
ATOM 637 O O . THR A 1 77 ? -3.854 -5.651 6.758 1.00 88.88 77 THR A O 1
ATOM 640 N N . PRO A 1 78 ? -3.591 -5.838 8.978 1.00 83.44 78 PRO A N 1
ATOM 641 C CA . PRO A 1 78 ? -4.541 -4.763 9.273 1.00 83.44 78 PRO A CA 1
ATOM 642 C C . PRO A 1 78 ? -4.216 -3.425 8.590 1.00 83.44 78 PRO A C 1
ATOM 644 O O . PRO A 1 78 ? -5.098 -2.587 8.440 1.00 83.44 78 PRO A O 1
ATOM 647 N N . LYS A 1 79 ? -2.952 -3.207 8.199 1.00 85.31 79 LYS A N 1
ATOM 648 C CA . LYS A 1 79 ? -2.495 -1.976 7.538 1.00 85.31 79 LYS A CA 1
ATOM 649 C C . LYS A 1 79 ? -2.594 -2.046 6.011 1.00 85.31 79 LYS A C 1
ATOM 651 O O . LYS A 1 79 ? -2.772 -1.010 5.379 1.00 85.31 79 LYS A O 1
ATOM 656 N N . ALA A 1 80 ? -2.412 -3.232 5.430 1.00 90.75 80 ALA A N 1
ATOM 657 C CA . ALA A 1 80 ? -2.328 -3.431 3.986 1.00 90.75 80 ALA A CA 1
ATOM 658 C C . ALA A 1 80 ? -2.459 -4.912 3.595 1.00 90.75 80 ALA A C 1
ATOM 660 O O . ALA A 1 80 ? -2.093 -5.804 4.365 1.00 90.75 80 ALA A O 1
ATOM 661 N N . ILE A 1 81 ? -2.871 -5.165 2.356 1.00 93.69 81 ILE A N 1
ATOM 662 C CA . ILE A 1 81 ? -2.715 -6.457 1.681 1.00 93.69 81 ILE A CA 1
ATOM 663 C C . ILE A 1 81 ? -1.466 -6.377 0.809 1.00 93.69 81 ILE A C 1
ATOM 665 O O . ILE A 1 81 ? -1.412 -5.573 -0.118 1.00 93.69 81 ILE A O 1
ATOM 669 N N . SER A 1 82 ? -0.460 -7.194 1.104 1.00 94.25 82 SER A N 1
ATOM 670 C CA . SER A 1 82 ? 0.707 -7.355 0.234 1.00 94.25 82 SER A CA 1
ATOM 671 C C . SER A 1 82 ? 0.408 -8.431 -0.800 1.00 94.25 82 SER A C 1
ATOM 673 O O . SER A 1 82 ? -0.020 -9.514 -0.414 1.00 94.25 82 SER A O 1
ATOM 675 N N . VAL A 1 83 ? 0.650 -8.158 -2.078 1.00 94.50 83 VAL A N 1
ATOM 676 C CA . VAL A 1 83 ? 0.498 -9.116 -3.180 1.00 94.50 83 VAL A CA 1
ATOM 677 C C . VAL A 1 83 ? 1.846 -9.259 -3.868 1.00 94.50 83 VAL A C 1
ATOM 679 O O . VAL A 1 83 ? 2.463 -8.262 -4.238 1.00 94.50 83 VAL A O 1
ATOM 682 N N . GLU A 1 84 ? 2.317 -10.485 -4.032 1.00 92.06 84 GLU A N 1
ATOM 683 C CA . GLU A 1 84 ? 3.571 -10.788 -4.707 1.00 92.06 84 GLU A CA 1
ATOM 684 C C . GLU A 1 84 ? 3.286 -11.596 -5.963 1.00 92.06 84 GLU A C 1
ATOM 686 O O . GLU A 1 84 ? 2.510 -12.556 -5.974 1.00 92.06 84 GLU A O 1
ATOM 691 N N . THR A 1 85 ? 3.931 -11.177 -7.040 1.00 90.12 85 THR A N 1
ATOM 692 C CA . THR A 1 85 ? 3.971 -11.912 -8.295 1.00 90.12 85 THR A CA 1
ATOM 693 C C . THR A 1 85 ? 5.403 -12.385 -8.520 1.00 90.12 85 THR A C 1
ATOM 695 O O . THR A 1 85 ? 6.329 -11.887 -7.873 1.00 90.12 85 THR A O 1
ATOM 698 N N . PRO A 1 86 ? 5.654 -13.289 -9.480 1.00 85.81 86 PRO A N 1
ATOM 699 C CA . PRO A 1 86 ? 7.018 -13.693 -9.816 1.00 85.81 86 PRO A CA 1
ATOM 700 C C . PRO A 1 86 ? 7.957 -12.540 -10.224 1.00 85.81 86 PRO A C 1
ATOM 702 O O . PRO A 1 86 ? 9.163 -12.750 -10.332 1.00 85.81 86 PRO A O 1
ATOM 705 N N . ARG A 1 87 ? 7.433 -11.337 -10.510 1.00 79.06 87 ARG A N 1
ATOM 706 C CA . ARG A 1 87 ? 8.219 -10.191 -10.991 1.00 79.06 87 ARG A CA 1
ATOM 707 C C . ARG A 1 87 ? 8.189 -8.960 -10.101 1.00 79.06 87 ARG A C 1
ATOM 709 O O . ARG A 1 87 ? 9.110 -8.147 -10.204 1.00 79.06 87 ARG A O 1
ATOM 716 N N . SER A 1 88 ? 7.138 -8.757 -9.324 1.00 86.69 88 SER A N 1
ATOM 717 C CA . SER A 1 88 ? 6.908 -7.486 -8.647 1.00 86.69 88 SER A CA 1
ATOM 718 C C . SER A 1 88 ? 6.170 -7.681 -7.330 1.00 86.69 88 SER A C 1
ATOM 720 O O . SER A 1 88 ? 5.482 -8.676 -7.096 1.00 86.69 88 SER A O 1
ATOM 722 N N . HIS A 1 89 ? 6.337 -6.695 -6.452 1.00 91.06 89 HIS A N 1
ATOM 723 C CA . HIS A 1 89 ? 5.657 -6.643 -5.168 1.00 91.06 89 HIS A CA 1
ATOM 724 C C . HIS A 1 89 ? 4.686 -5.469 -5.171 1.00 91.06 89 HIS A C 1
ATOM 726 O O . HIS A 1 89 ? 5.021 -4.350 -5.570 1.00 91.06 89 HIS A O 1
ATOM 732 N N . TRP A 1 90 ? 3.482 -5.721 -4.688 1.00 93.19 90 TRP A N 1
ATOM 733 C CA . TRP A 1 90 ? 2.379 -4.777 -4.655 1.00 93.19 90 TRP A CA 1
ATOM 734 C C . TRP A 1 90 ? 1.812 -4.696 -3.250 1.00 93.19 90 TRP A C 1
ATOM 736 O O . TRP A 1 90 ? 1.899 -5.639 -2.463 1.00 93.19 90 TRP A O 1
ATOM 746 N N . LYS A 1 91 ? 1.212 -3.555 -2.931 1.00 93.00 91 LYS A N 1
ATOM 747 C CA . LYS A 1 91 ? 0.497 -3.345 -1.677 1.00 93.00 91 LYS A CA 1
ATOM 748 C C . LYS A 1 91 ? -0.800 -2.606 -1.936 1.00 93.00 91 LYS A C 1
ATOM 750 O O . LYS A 1 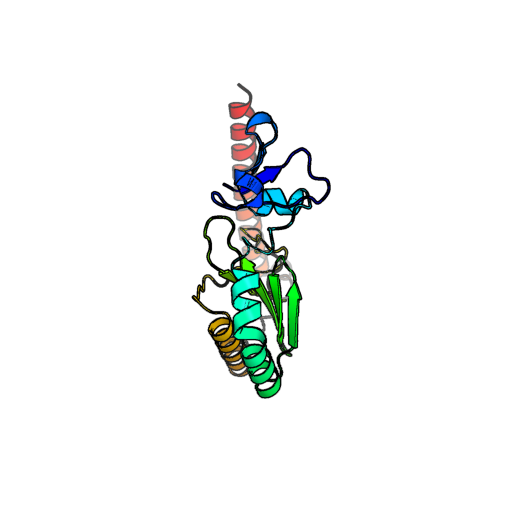91 ? -0.801 -1.574 -2.594 1.00 93.00 91 LYS A O 1
ATOM 755 N N . ILE A 1 92 ? -1.888 -3.112 -1.381 1.00 92.81 92 ILE A N 1
ATOM 756 C CA . ILE A 1 92 ? -3.179 -2.434 -1.329 1.00 92.81 92 ILE A CA 1
ATOM 757 C C . ILE A 1 92 ? -3.328 -1.906 0.094 1.00 92.81 92 ILE A C 1
ATOM 759 O O . ILE A 1 92 ? -3.312 -2.687 1.045 1.00 92.81 92 ILE A O 1
ATOM 763 N N . ALA A 1 93 ? -3.416 -0.592 0.257 1.00 90.00 93 ALA A N 1
ATOM 764 C CA . ALA A 1 93 ? -3.533 0.049 1.564 1.00 90.00 93 ALA A CA 1
ATOM 765 C C . ALA A 1 93 ? -4.608 1.135 1.533 1.00 90.00 93 ALA A C 1
ATOM 767 O O . ALA A 1 93 ? -5.016 1.579 0.464 1.00 90.00 93 ALA A O 1
ATOM 768 N N . LEU A 1 94 ? -5.077 1.545 2.707 1.00 85.94 94 LEU A N 1
ATOM 769 C CA . LEU A 1 94 ? -6.000 2.671 2.826 1.00 85.94 94 LEU A CA 1
ATOM 770 C C . LEU A 1 94 ? -5.290 3.977 2.490 1.00 85.94 94 LEU A C 1
ATOM 772 O O . LEU A 1 94 ? -4.127 4.152 2.851 1.00 85.94 94 LEU A O 1
ATOM 776 N N . ASP A 1 95 ? -6.003 4.879 1.830 1.00 83.50 95 ASP A N 1
ATOM 777 C CA . ASP A 1 95 ? -5.542 6.248 1.645 1.00 83.50 95 ASP A CA 1
ATOM 778 C C . ASP A 1 95 ? -5.605 7.040 2.964 1.00 83.50 95 ASP A C 1
ATOM 780 O O . ASP A 1 95 ? -6.420 6.772 3.847 1.00 83.50 95 ASP A O 1
ATOM 784 N N . ASP A 1 96 ? -4.750 8.054 3.097 1.00 72.62 96 ASP A N 1
ATOM 785 C CA . ASP A 1 96 ? -4.716 8.914 4.284 1.00 72.62 96 ASP A CA 1
ATOM 786 C C . ASP A 1 96 ? -5.968 9.795 4.395 1.00 72.62 96 ASP A C 1
ATOM 788 O O . ASP A 1 96 ? -6.437 10.072 5.506 1.00 72.62 96 ASP A O 1
ATOM 792 N N . ASN A 1 97 ? -6.489 10.236 3.245 1.00 65.00 97 ASN A N 1
ATOM 793 C CA . ASN A 1 97 ? -7.512 11.277 3.140 1.00 65.00 97 ASN A CA 1
ATOM 794 C C . ASN A 1 97 ? -8.875 10.752 2.678 1.00 65.00 97 ASN A C 1
ATOM 796 O O . ASN A 1 97 ? -9.870 11.468 2.791 1.00 65.00 97 ASN A O 1
ATOM 800 N N . SER A 1 98 ? -8.934 9.527 2.159 1.00 60.66 98 SER A N 1
ATOM 801 C CA . SER A 1 98 ? -10.163 8.926 1.659 1.00 60.66 98 SER A CA 1
ATOM 802 C C . SER A 1 98 ? -10.393 7.549 2.275 1.00 60.66 98 SER A C 1
ATOM 804 O O . SER A 1 98 ? -9.461 6.794 2.526 1.00 60.66 98 SER A O 1
ATOM 806 N N . ASN A 1 99 ? -11.658 7.185 2.502 1.00 68.19 99 ASN A N 1
ATOM 807 C CA . ASN A 1 99 ? -12.036 5.831 2.937 1.00 68.19 99 ASN A CA 1
ATOM 808 C C . ASN A 1 99 ? -11.883 4.793 1.802 1.00 68.19 99 ASN A C 1
ATOM 810 O O . ASN A 1 99 ? -12.532 3.748 1.822 1.00 68.19 99 ASN A O 1
ATOM 814 N N . HIS A 1 100 ? -11.070 5.091 0.789 1.00 77.56 100 HIS A N 1
ATOM 815 C CA . HIS A 1 100 ? -10.821 4.233 -0.354 1.00 77.56 100 HIS A CA 1
ATOM 816 C C . HIS A 1 100 ? -9.477 3.522 -0.208 1.00 77.56 100 HIS A C 1
ATOM 818 O O . HIS A 1 100 ? -8.551 3.979 0.464 1.00 77.56 100 HIS A O 1
ATOM 824 N N . THR A 1 101 ? -9.375 2.376 -0.866 1.00 86.69 101 THR A N 1
ATOM 825 C CA . THR A 1 101 ? -8.128 1.636 -1.014 1.00 86.69 101 THR A CA 1
ATOM 826 C C . THR A 1 101 ? -7.314 2.199 -2.177 1.00 86.69 101 THR A C 1
ATOM 828 O O . THR A 1 101 ? -7.852 2.620 -3.202 1.00 86.69 101 THR A O 1
ATOM 831 N N . MET A 1 102 ? -5.993 2.177 -2.053 1.00 88.69 102 MET A N 1
ATOM 832 C CA . MET A 1 102 ? -5.057 2.533 -3.114 1.00 88.69 102 MET A CA 1
ATOM 833 C C . MET A 1 102 ? -4.079 1.401 -3.377 1.00 88.69 102 MET A C 1
ATOM 835 O O . MET A 1 102 ? -3.688 0.666 -2.467 1.00 88.69 102 MET A O 1
ATOM 839 N N . LEU A 1 103 ? -3.662 1.303 -4.639 1.00 92.06 103 LEU A N 1
ATOM 840 C CA . LEU A 1 103 ? -2.649 0.359 -5.082 1.00 92.06 103 LEU A CA 1
ATOM 841 C C . LEU A 1 103 ? -1.271 1.011 -5.140 1.00 92.06 103 LEU A C 1
ATOM 843 O O . LEU A 1 103 ? -1.063 2.035 -5.796 1.00 92.06 103 LEU A O 1
ATOM 847 N N . TYR A 1 104 ? -0.319 0.342 -4.513 1.00 90.25 104 TYR A N 1
ATOM 848 C CA . TYR A 1 104 ? 1.080 0.706 -4.460 1.00 90.25 104 TYR A CA 1
ATOM 849 C C . TYR A 1 104 ? 1.917 -0.390 -5.113 1.00 90.25 104 TYR A C 1
ATOM 851 O O . TYR A 1 104 ? 1.669 -1.579 -4.912 1.00 90.25 104 TYR A O 1
ATOM 859 N N . HIS A 1 105 ? 2.935 0.007 -5.866 1.00 89.19 105 HIS A N 1
ATOM 860 C CA . HIS A 1 105 ? 3.809 -0.896 -6.605 1.00 89.19 105 HIS A CA 1
ATOM 861 C C . HIS A 1 105 ? 5.269 -0.655 -6.222 1.00 89.19 105 HIS A C 1
ATOM 863 O O . HIS A 1 105 ? 5.777 0.468 -6.283 1.00 89.19 105 HIS A O 1
ATOM 869 N N . GLN A 1 106 ? 5.977 -1.711 -5.842 1.00 83.56 106 GLN A N 1
ATOM 870 C CA . GLN A 1 106 ? 7.408 -1.657 -5.587 1.00 83.56 106 GLN A CA 1
ATOM 871 C C . GLN A 1 106 ? 8.151 -1.857 -6.901 1.00 83.56 106 GLN A C 1
ATOM 873 O O . GLN A 1 106 ? 8.296 -2.973 -7.397 1.00 83.56 106 GLN A O 1
ATOM 878 N N . ASN A 1 107 ? 8.641 -0.759 -7.470 1.00 68.12 107 ASN A N 1
ATOM 879 C CA . ASN A 1 107 ? 9.482 -0.832 -8.653 1.00 68.12 107 ASN A CA 1
ATOM 880 C C . ASN A 1 107 ? 10.944 -0.972 -8.220 1.00 68.12 107 ASN A C 1
ATOM 882 O O . ASN A 1 107 ? 11.498 -0.074 -7.589 1.00 68.12 107 ASN A O 1
ATOM 886 N N . THR A 1 108 ? 11.594 -2.068 -8.598 1.00 56.25 108 THR A N 1
ATOM 887 C CA . THR A 1 108 ? 13.018 -2.315 -8.317 1.00 56.25 108 THR A CA 1
ATOM 888 C C . THR A 1 108 ? 13.967 -1.379 -9.083 1.00 56.25 108 THR A C 1
ATOM 890 O O . THR A 1 108 ? 15.166 -1.375 -8.818 1.00 56.25 108 THR A O 1
ATOM 893 N N . TYR A 1 109 ? 13.459 -0.545 -10.004 1.00 49.09 109 TYR A N 1
ATOM 894 C CA . TYR A 1 109 ? 14.281 0.199 -10.969 1.00 49.09 109 TYR A CA 1
ATOM 895 C C . TYR A 1 109 ? 14.420 1.718 -10.751 1.00 49.09 109 TYR A C 1
ATOM 897 O O . TYR A 1 109 ? 15.169 2.358 -11.497 1.00 49.09 109 TYR A O 1
ATOM 905 N N . HIS A 1 110 ? 13.759 2.336 -9.764 1.00 42.16 110 HIS A N 1
ATOM 906 C CA . HIS A 1 110 ? 13.804 3.800 -9.586 1.00 42.16 110 HIS A CA 1
ATOM 907 C C . HIS A 1 110 ? 14.172 4.235 -8.156 1.00 42.16 110 HIS A C 1
ATOM 909 O O . HIS A 1 110 ? 13.288 4.548 -7.361 1.00 42.16 110 HIS A O 1
ATOM 915 N N . PRO A 1 111 ? 15.475 4.349 -7.829 1.00 41.47 111 PRO A N 1
ATOM 916 C CA . PRO A 1 111 ? 15.953 4.814 -6.523 1.00 41.47 111 PRO A CA 1
ATOM 917 C C . PRO A 1 111 ? 15.855 6.348 -6.369 1.00 41.47 111 PRO A C 1
ATOM 919 O O . PRO A 1 111 ? 16.833 7.009 -6.029 1.00 41.47 111 PRO A O 1
ATOM 922 N N . GLY A 1 112 ? 14.699 6.949 -6.673 1.00 46.09 112 GLY A N 1
ATOM 923 C CA . GLY A 1 112 ? 14.568 8.413 -6.660 1.00 46.09 112 GLY A CA 1
ATOM 924 C C . GLY A 1 112 ? 13.158 9.003 -6.635 1.00 46.09 112 GLY A C 1
ATOM 925 O O . GLY A 1 112 ? 13.034 10.219 -6.760 1.00 46.09 112 GLY A O 1
ATOM 926 N N . SER A 1 113 ? 12.101 8.201 -6.475 1.00 41.22 113 SER A N 1
ATOM 927 C CA . SER A 1 113 ? 10.747 8.739 -6.279 1.00 41.22 113 SER A CA 1
ATOM 928 C C . SER A 1 113 ? 10.538 9.120 -4.811 1.00 41.22 113 SER A C 1
ATOM 930 O O . SER A 1 113 ? 9.867 8.433 -4.054 1.00 41.22 113 SER A O 1
ATOM 932 N N . THR A 1 114 ? 11.154 10.220 -4.381 1.00 42.34 114 THR A N 1
ATOM 933 C CA . THR A 1 114 ? 11.055 10.740 -3.004 1.00 42.34 114 THR A CA 1
ATOM 934 C C . THR A 1 114 ? 9.858 11.678 -2.824 1.00 42.34 114 THR A C 1
ATOM 936 O O . THR A 1 114 ? 9.925 12.650 -2.075 1.00 42.34 114 THR A O 1
ATOM 939 N N . ALA A 1 115 ? 8.757 11.437 -3.530 1.00 41.22 115 ALA A N 1
ATOM 940 C CA . ALA A 1 115 ? 7.571 12.269 -3.416 1.00 41.22 115 ALA A CA 1
ATOM 941 C C . ALA A 1 115 ? 6.341 11.387 -3.211 1.00 41.22 115 ALA A C 1
ATOM 943 O O . ALA A 1 115 ? 5.806 10.817 -4.153 1.00 41.22 115 ALA A O 1
ATOM 944 N N . CYS A 1 116 ? 5.888 11.353 -1.957 1.00 43.06 116 CYS A N 1
ATOM 945 C CA . CYS A 1 116 ? 4.577 10.865 -1.537 1.00 43.06 116 CYS A CA 1
ATOM 946 C C . CYS A 1 116 ? 4.395 9.337 -1.514 1.00 43.06 116 CYS A C 1
ATOM 948 O O . CYS A 1 116 ? 3.677 8.765 -2.326 1.00 43.06 116 CYS A O 1
ATOM 950 N N . GLU A 1 117 ? 4.978 8.665 -0.518 1.00 51.50 117 GLU A N 1
ATOM 951 C CA . GLU A 1 117 ? 4.624 7.271 -0.238 1.00 51.50 117 GLU A CA 1
ATOM 952 C C . GLU A 1 117 ? 4.175 7.137 1.226 1.00 51.50 117 GLU A C 1
ATOM 954 O O . GLU A 1 117 ? 4.922 7.411 2.172 1.00 51.50 117 GLU A O 1
ATOM 959 N N . LEU A 1 118 ? 2.901 6.786 1.429 1.00 57.66 118 LEU A N 1
ATOM 960 C CA . LEU A 1 118 ? 2.392 6.260 2.702 1.00 57.66 118 LEU A CA 1
ATOM 961 C C . LEU A 1 118 ? 3.110 4.947 3.060 1.00 57.66 118 LEU A C 1
ATOM 963 O O . LEU A 1 118 ? 3.339 4.650 4.230 1.00 57.66 118 LEU A O 1
ATOM 967 N N . VAL A 1 119 ? 3.517 4.204 2.028 1.00 60.34 119 VAL A N 1
ATOM 968 C CA . VAL A 1 119 ? 4.191 2.912 2.102 1.00 60.34 119 VAL A CA 1
ATOM 969 C C . VAL A 1 119 ? 5.626 3.058 1.578 1.00 60.34 119 VAL A C 1
ATOM 971 O O . VAL A 1 119 ? 5.810 3.129 0.369 1.00 60.34 119 VAL A O 1
ATOM 974 N N . PRO A 1 120 ? 6.653 3.087 2.444 1.00 65.94 120 PRO A N 1
ATOM 975 C CA . PRO A 1 120 ? 8.032 3.313 2.012 1.00 65.94 120 PRO A CA 1
ATOM 976 C C . PRO A 1 120 ? 8.515 2.301 0.959 1.00 65.94 120 PRO A C 1
ATOM 978 O O . PRO A 1 120 ? 8.447 1.091 1.192 1.00 65.94 120 PRO A O 1
ATOM 981 N N . GLY A 1 121 ? 9.039 2.795 -0.166 1.00 69.69 121 GLY A N 1
ATOM 982 C CA . GLY A 1 121 ? 9.605 1.987 -1.251 1.00 69.69 121 GLY A CA 1
ATOM 983 C C . GLY A 1 121 ? 8.589 1.542 -2.308 1.00 69.69 121 GLY A C 1
ATOM 984 O O . GLY A 1 121 ? 8.919 0.685 -3.128 1.00 69.69 121 GLY A O 1
ATOM 985 N N . TYR A 1 122 ? 7.369 2.082 -2.284 1.00 76.00 122 TYR A N 1
ATOM 986 C CA . TYR A 1 122 ? 6.297 1.751 -3.216 1.00 76.00 122 TYR A CA 1
ATOM 987 C C . TYR A 1 122 ? 5.630 3.006 -3.786 1.00 76.00 122 TYR A C 1
ATOM 989 O O . TYR A 1 122 ? 4.998 3.765 -3.050 1.00 76.00 122 TYR A O 1
ATOM 997 N N . HIS A 1 123 ? 5.623 3.148 -5.110 1.00 81.00 123 HIS A N 1
ATOM 998 C CA . HIS A 1 123 ? 4.942 4.268 -5.759 1.00 81.00 123 HIS A CA 1
ATOM 999 C C . HIS A 1 123 ? 3.440 4.003 -5.881 1.00 81.00 123 HIS A C 1
ATOM 1001 O O . HIS A 1 123 ? 3.011 2.871 -6.117 1.00 81.00 123 HIS A O 1
ATOM 1007 N N . CYS A 1 124 ? 2.630 5.053 -5.736 1.00 83.25 124 CYS A N 1
ATOM 1008 C CA . CYS A 1 124 ? 1.185 4.969 -5.927 1.00 83.25 124 CYS A CA 1
ATOM 1009 C C . CYS A 1 124 ? 0.852 4.849 -7.420 1.00 83.25 124 CYS A C 1
ATOM 1011 O O . CYS A 1 124 ? 1.253 5.690 -8.224 1.00 83.25 124 CYS A O 1
ATOM 1013 N N . GLN A 1 125 ? 0.082 3.824 -7.783 1.00 85.75 125 GLN A N 1
ATOM 1014 C CA . GLN A 1 125 ? -0.351 3.584 -9.162 1.00 85.75 125 GLN A CA 1
ATOM 1015 C C . GLN A 1 125 ? -1.563 4.448 -9.566 1.00 85.75 125 GLN A C 1
ATOM 1017 O O . GLN A 1 125 ? -1.944 4.452 -10.734 1.00 85.75 125 GLN A O 1
ATOM 1022 N N . GLN A 1 126 ? -2.153 5.185 -8.613 1.00 83.19 126 GLN A N 1
ATOM 1023 C CA . GLN A 1 126 ? -3.320 6.062 -8.797 1.00 83.19 126 GLN A CA 1
ATOM 1024 C C . GLN A 1 126 ? -4.564 5.351 -9.357 1.00 83.19 126 GLN A C 1
ATOM 1026 O O . GLN A 1 126 ? -5.397 5.966 -10.017 1.00 83.19 126 GLN A O 1
ATOM 1031 N N . VAL A 1 127 ? -4.709 4.055 -9.072 1.00 85.50 127 VAL A N 1
ATOM 1032 C CA . VAL A 1 127 ? -5.924 3.286 -9.371 1.00 85.50 127 VAL A CA 1
ATOM 1033 C C . VAL A 1 127 ? -6.715 3.042 -8.091 1.00 85.50 127 VAL A C 1
ATOM 1035 O O . VAL A 1 127 ? -6.145 2.708 -7.048 1.00 85.50 127 VAL A O 1
ATOM 1038 N N . VAL A 1 128 ? -8.031 3.218 -8.186 1.00 88.31 128 VAL A N 1
ATOM 1039 C CA . VAL A 1 128 ? -8.981 3.035 -7.087 1.00 88.31 128 VAL A CA 1
ATOM 1040 C C . VAL A 1 128 ? -10.115 2.147 -7.581 1.00 88.31 128 VAL A C 1
ATOM 1042 O O . VAL A 1 128 ? -10.715 2.424 -8.618 1.00 88.31 128 VAL A O 1
ATOM 1045 N N . TYR A 1 129 ? -10.404 1.088 -6.832 1.00 90.00 129 TYR A N 1
ATOM 1046 C CA . TYR A 1 129 ? -11.514 0.175 -7.072 1.00 90.00 129 TYR A CA 1
ATOM 1047 C C . TYR A 1 129 ? -12.347 0.032 -5.797 1.00 90.00 129 TYR A C 1
ATOM 1049 O O . TYR A 1 129 ? -11.866 0.281 -4.692 1.00 90.00 129 TYR A O 1
ATOM 1057 N N . ALA A 1 130 ? -13.614 -0.350 -5.959 1.00 87.50 130 ALA A N 1
ATOM 1058 C CA . ALA A 1 130 ? -14.544 -0.524 -4.844 1.00 87.50 130 ALA A CA 1
ATOM 1059 C C . ALA A 1 130 ? -14.347 -1.852 -4.089 1.00 87.50 130 ALA A C 1
ATOM 1061 O O . ALA A 1 130 ? -14.674 -1.932 -2.907 1.00 87.50 130 ALA A O 1
ATOM 1062 N N . THR A 1 131 ? -13.822 -2.871 -4.769 1.00 91.00 131 THR A N 1
ATOM 1063 C CA . THR A 1 131 ? -13.579 -4.230 -4.259 1.00 91.00 131 THR A CA 1
ATOM 1064 C C . THR A 1 131 ? -12.109 -4.608 -4.431 1.00 91.00 131 THR A C 1
ATOM 1066 O O . THR A 1 131 ? -11.357 -3.914 -5.125 1.00 91.00 131 THR A O 1
ATOM 1069 N N . LEU A 1 132 ? -11.675 -5.693 -3.789 1.00 93.12 132 LEU A N 1
ATOM 1070 C CA . LEU A 1 132 ? -10.282 -6.139 -3.809 1.00 93.12 132 LEU A CA 1
ATOM 1071 C C . LEU A 1 132 ? -9.920 -6.896 -5.085 1.00 93.12 132 LEU A C 1
ATOM 1073 O O . LEU A 1 132 ? -8.825 -6.697 -5.617 1.00 93.12 132 LEU A O 1
ATOM 1077 N N . LEU A 1 133 ? -10.829 -7.712 -5.618 1.00 94.56 133 LEU A N 1
ATOM 1078 C CA . LEU A 1 133 ? -10.551 -8.527 -6.804 1.00 94.56 133 LEU A CA 1
ATOM 1079 C C . LEU A 1 133 ? -10.065 -7.721 -8.033 1.00 94.56 133 LEU A C 1
ATOM 1081 O O . LEU A 1 133 ? -9.081 -8.130 -8.660 1.00 94.56 133 LEU A O 1
ATOM 1085 N N . PRO A 1 134 ? -10.653 -6.560 -8.392 1.00 95.38 134 PRO A N 1
ATOM 1086 C CA . PRO A 1 134 ? -10.166 -5.750 -9.508 1.00 95.38 134 PRO A CA 1
ATOM 1087 C C . PRO A 1 134 ? -8.704 -5.311 -9.366 1.00 95.38 134 PRO A C 1
ATOM 1089 O O . PRO A 1 134 ? -8.008 -5.190 -10.376 1.00 95.38 134 PRO A O 1
ATOM 1092 N N . TYR A 1 135 ? -8.199 -5.130 -8.138 1.00 95.19 135 TYR A N 1
ATOM 1093 C CA . TYR A 1 135 ? -6.776 -4.860 -7.930 1.00 95.19 135 TYR A CA 1
ATOM 1094 C C . TYR A 1 135 ? -5.914 -6.051 -8.347 1.00 95.19 135 TYR A C 1
ATOM 1096 O O . TYR A 1 135 ? -4.908 -5.862 -9.026 1.00 95.19 135 TYR A O 1
ATOM 1104 N N . PHE A 1 136 ? -6.312 -7.274 -7.997 1.00 95.31 136 PHE A N 1
ATOM 1105 C CA . PHE A 1 136 ? -5.578 -8.486 -8.368 1.00 95.31 136 PHE A CA 1
ATOM 1106 C C . PHE A 1 136 ? -5.580 -8.676 -9.887 1.00 95.31 136 PHE A C 1
ATOM 1108 O O . PHE A 1 136 ? -4.535 -8.929 -10.488 1.00 95.31 136 PHE A O 1
ATOM 1115 N N . GLN A 1 137 ? -6.726 -8.442 -10.531 1.00 95.56 137 GLN A N 1
ATOM 1116 C CA . GLN A 1 137 ? -6.831 -8.462 -11.990 1.00 95.56 137 GLN A CA 1
ATOM 1117 C C . GLN A 1 137 ? -5.940 -7.407 -12.652 1.00 95.56 137 GLN A C 1
ATOM 1119 O O . GLN A 1 137 ? -5.301 -7.679 -13.673 1.00 95.56 137 GLN A O 1
ATOM 1124 N N . TYR A 1 138 ? -5.882 -6.200 -12.084 1.00 95.56 138 TYR A N 1
ATOM 1125 C CA . TYR A 1 138 ? -4.995 -5.145 -12.558 1.00 95.56 138 TYR A CA 1
ATOM 1126 C C . TYR A 1 138 ? -3.524 -5.562 -12.451 1.00 95.56 138 TYR A C 1
ATOM 1128 O O . TYR A 1 138 ? -2.785 -5.414 -13.424 1.00 95.56 138 TYR A O 1
ATOM 1136 N N . ILE A 1 139 ? -3.114 -6.123 -11.309 1.00 94.50 139 ILE A N 1
ATOM 1137 C CA . ILE A 1 139 ? -1.740 -6.582 -11.058 1.00 94.50 139 ILE A CA 1
ATOM 1138 C C . ILE A 1 139 ? -1.312 -7.599 -12.124 1.00 94.50 139 ILE A C 1
ATOM 1140 O O . ILE A 1 139 ? -0.297 -7.400 -12.794 1.00 94.50 139 ILE A O 1
ATOM 1144 N N . VAL A 1 140 ? -2.127 -8.632 -12.368 1.00 94.06 140 VAL A N 1
ATOM 1145 C CA . VAL A 1 140 ? -1.835 -9.664 -13.380 1.00 94.06 140 VAL A CA 1
ATOM 1146 C C . VAL A 1 140 ? -1.717 -9.055 -14.776 1.00 94.06 140 VAL A C 1
ATOM 1148 O O . VAL A 1 140 ? -0.763 -9.337 -15.506 1.00 94.06 140 VAL A O 1
ATOM 1151 N N . LYS A 1 141 ? -2.654 -8.184 -15.171 1.00 93.25 141 LYS A N 1
ATOM 1152 C CA . LYS A 1 141 ? -2.616 -7.513 -16.482 1.00 93.25 141 LYS A CA 1
ATOM 1153 C C . LYS A 1 141 ? -1.381 -6.627 -16.628 1.00 93.25 141 LYS A C 1
ATOM 1155 O O . LYS A 1 141 ? -0.746 -6.622 -17.683 1.00 93.25 141 LYS A O 1
ATOM 1160 N N . HIS A 1 142 ? -1.017 -5.902 -15.576 1.00 91.69 142 HIS A N 1
ATOM 1161 C CA . HIS A 1 142 ? 0.155 -5.041 -15.584 1.00 91.69 142 HIS A CA 1
ATOM 1162 C C . HIS A 1 142 ? 1.438 -5.869 -15.732 1.00 91.69 142 HIS A C 1
ATOM 1164 O O . HIS A 1 142 ? 2.271 -5.576 -16.592 1.00 91.69 142 HIS A O 1
ATOM 1170 N N . ASP A 1 143 ? 1.595 -6.933 -14.950 1.00 90.44 143 ASP A N 1
ATOM 1171 C CA . ASP A 1 143 ? 2.814 -7.739 -14.969 1.00 90.44 143 ASP A CA 1
ATOM 1172 C C . ASP A 1 143 ? 2.956 -8.567 -16.244 1.00 90.44 143 ASP A C 1
ATOM 1174 O O . ASP A 1 143 ? 4.049 -8.640 -16.812 1.00 90.44 143 ASP A O 1
ATOM 1178 N N . THR A 1 144 ? 1.856 -9.118 -16.761 1.00 90.94 144 THR A N 1
ATOM 1179 C CA . THR A 1 144 ? 1.842 -9.792 -18.069 1.00 90.94 144 THR A CA 1
ATOM 1180 C C . THR A 1 144 ? 2.190 -8.824 -19.200 1.00 90.94 144 THR A C 1
ATOM 1182 O O . THR A 1 144 ? 2.958 -9.175 -20.100 1.00 90.94 144 THR A O 1
ATOM 1185 N N . TYR A 1 145 ? 1.713 -7.577 -19.143 1.00 90.75 145 TYR A N 1
ATOM 1186 C CA . TYR A 1 145 ? 2.118 -6.538 -20.086 1.00 90.75 145 TYR A CA 1
ATOM 1187 C C . TYR A 1 145 ? 3.615 -6.221 -19.977 1.00 90.75 145 TYR A C 1
ATOM 1189 O O . TYR A 1 145 ? 4.302 -6.199 -20.998 1.00 90.75 145 TYR A O 1
ATOM 1197 N N . ARG A 1 146 ? 4.155 -6.036 -18.763 1.00 86.94 146 ARG A N 1
ATOM 1198 C CA . ARG A 1 146 ? 5.601 -5.828 -18.540 1.00 86.94 146 ARG A CA 1
ATOM 1199 C C . ARG A 1 146 ? 6.437 -7.036 -18.965 1.00 86.94 146 ARG A C 1
ATOM 1201 O O . ARG A 1 146 ? 7.598 -6.875 -19.336 1.00 86.94 146 ARG A O 1
ATOM 1208 N N . TRP A 1 147 ? 5.878 -8.245 -18.902 1.00 85.12 147 TRP A N 1
ATOM 1209 C CA . TRP A 1 147 ? 6.496 -9.463 -19.430 1.00 85.12 147 TRP A CA 1
ATOM 1210 C C . TRP A 1 147 ? 6.653 -9.407 -20.937 1.00 85.12 147 TRP A C 1
ATOM 1212 O O . TRP A 1 147 ? 7.752 -9.623 -21.445 1.00 85.12 147 TRP A O 1
ATOM 1222 N N . ARG A 1 148 ? 5.578 -9.049 -21.633 1.00 89.12 148 ARG A N 1
ATOM 1223 C CA . ARG A 1 148 ? 5.550 -8.983 -23.096 1.00 89.12 148 ARG A CA 1
ATOM 1224 C C . ARG A 1 148 ? 6.268 -7.753 -23.657 1.00 89.12 148 ARG A C 1
ATOM 1226 O O . ARG A 1 148 ? 6.697 -7.784 -24.802 1.00 89.12 148 ARG A O 1
ATOM 1233 N N . ASN A 1 149 ? 6.426 -6.702 -22.853 1.00 87.19 149 ASN A N 1
ATOM 1234 C CA . ASN A 1 149 ? 7.038 -5.434 -23.245 1.00 87.19 149 ASN A CA 1
ATOM 1235 C C . ASN A 1 149 ? 8.213 -5.095 -22.313 1.00 87.19 149 ASN A C 1
ATOM 1237 O O . ASN A 1 149 ? 8.094 -4.188 -21.476 1.00 87.19 149 ASN A O 1
ATOM 1241 N N . PRO A 1 150 ? 9.340 -5.828 -22.403 1.00 82.81 150 PRO A N 1
ATOM 1242 C CA . PRO A 1 150 ? 10.524 -5.500 -21.626 1.00 82.81 150 PRO A CA 1
ATOM 1243 C C . PRO A 1 150 ? 10.996 -4.091 -21.992 1.00 82.81 150 PRO A C 1
ATOM 1245 O O . PRO A 1 150 ? 11.094 -3.733 -23.167 1.00 82.81 150 PRO A O 1
ATOM 1248 N N . LEU A 1 151 ? 11.283 -3.273 -20.976 1.00 73.12 151 LEU A N 1
ATOM 1249 C CA . LEU A 1 151 ? 11.842 -1.950 -21.217 1.00 73.12 151 LEU A CA 1
ATOM 1250 C C . LEU A 1 151 ? 13.213 -2.103 -21.888 1.00 73.12 151 LEU A C 1
ATOM 1252 O O . LEU A 1 151 ? 14.001 -2.954 -21.461 1.00 73.12 151 LEU A O 1
ATOM 1256 N N . PRO A 1 152 ? 13.526 -1.284 -22.905 1.00 72.25 152 PRO A N 1
ATOM 1257 C CA . PRO A 1 152 ? 14.854 -1.288 -23.487 1.00 72.25 152 PRO A CA 1
ATOM 1258 C C . PRO A 1 152 ? 15.874 -1.001 -22.386 1.00 72.25 152 PRO A C 1
ATOM 1260 O O . PRO A 1 152 ? 15.715 -0.064 -21.598 1.00 72.25 152 PRO A O 1
ATOM 1263 N N . VAL A 1 153 ? 16.916 -1.832 -22.323 1.00 72.25 153 VAL A N 1
ATOM 1264 C CA . VAL A 1 153 ? 18.014 -1.651 -21.373 1.00 72.25 153 VAL A CA 1
ATOM 1265 C C . VAL A 1 153 ? 18.563 -0.243 -21.567 1.00 72.25 153 VAL A C 1
ATOM 1267 O O . VAL A 1 153 ? 18.892 0.149 -22.691 1.00 72.25 153 VAL A O 1
ATOM 1270 N N . ALA A 1 154 ? 18.631 0.535 -20.481 1.00 70.69 154 ALA A N 1
ATOM 1271 C CA . ALA A 1 154 ? 19.192 1.876 -20.543 1.00 70.69 154 ALA A CA 1
ATOM 1272 C C . ALA A 1 154 ? 20.581 1.788 -21.196 1.00 70.69 154 ALA A C 1
ATOM 1274 O O . ALA A 1 154 ? 21.385 0.944 -20.782 1.00 70.69 154 ALA A O 1
ATOM 1275 N N . PRO A 1 155 ? 20.879 2.614 -22.216 1.00 70.56 155 PRO A N 1
ATOM 1276 C CA . PRO A 1 155 ? 22.164 2.544 -22.886 1.00 70.56 155 PRO A CA 1
ATOM 1277 C C . PRO A 1 155 ? 23.257 2.702 -21.836 1.00 70.56 155 PRO A C 1
ATOM 1279 O O . PRO A 1 155 ? 23.213 3.636 -21.025 1.00 70.56 155 PRO A O 1
ATOM 1282 N N . GLN A 1 156 ? 24.218 1.775 -21.835 1.00 74.19 156 GLN A N 1
ATOM 1283 C CA . GLN A 1 156 ? 25.337 1.831 -20.903 1.00 74.19 156 GLN A CA 1
ATOM 1284 C C . GLN A 1 156 ? 25.952 3.231 -20.949 1.00 74.19 156 GLN A C 1
ATOM 1286 O O . GLN A 1 156 ? 26.110 3.823 -22.027 1.00 74.19 156 GLN A O 1
ATOM 1291 N N . LYS A 1 157 ? 26.264 3.790 -19.771 1.00 74.81 157 LYS A N 1
ATOM 1292 C CA . LYS A 1 157 ? 26.922 5.095 -19.689 1.00 74.81 157 LYS A CA 1
ATOM 1293 C C . LYS A 1 157 ? 28.188 5.010 -20.529 1.00 74.81 157 LYS A C 1
ATOM 1295 O O . LYS A 1 157 ? 29.107 4.268 -20.196 1.00 74.81 157 LYS A O 1
ATOM 1300 N N . ARG A 1 158 ? 28.213 5.759 -21.635 1.00 77.00 158 ARG A N 1
ATOM 1301 C CA . ARG A 1 158 ? 29.391 5.827 -22.499 1.00 77.00 158 ARG A CA 1
ATOM 1302 C C . ARG A 1 158 ? 30.593 6.191 -21.626 1.00 77.00 158 ARG A C 1
ATOM 1304 O O . ARG A 1 158 ? 30.431 7.069 -20.771 1.00 77.00 158 ARG A O 1
ATOM 1311 N N . PRO A 1 159 ? 31.776 5.608 -21.874 1.00 81.19 159 PRO A N 1
ATOM 1312 C CA . PRO A 1 159 ? 32.963 5.952 -21.112 1.00 81.19 159 PRO A CA 1
ATOM 1313 C C . PRO A 1 159 ? 33.177 7.475 -21.118 1.00 81.19 159 PRO A C 1
ATOM 1315 O O . PRO A 1 159 ? 32.751 8.153 -22.078 1.00 81.19 159 PRO A O 1
ATOM 1318 N N . PRO A 1 160 ? 33.768 8.025 -20.038 1.00 82.12 160 PRO A N 1
ATOM 1319 C CA . PRO A 1 160 ? 34.065 9.447 -19.944 1.00 82.12 160 PRO A CA 1
ATOM 1320 C C . PRO A 1 160 ? 34.863 9.884 -21.170 1.00 82.12 160 PRO A C 1
ATOM 1322 O O . PRO A 1 160 ? 35.722 9.154 -21.667 1.00 82.12 160 PRO A O 1
ATOM 1325 N N . ALA A 1 161 ? 34.540 11.057 -21.713 1.00 86.56 161 ALA A N 1
ATOM 1326 C CA . ALA A 1 161 ? 35.199 11.509 -22.926 1.00 86.56 161 ALA A CA 1
ATOM 1327 C C . ALA A 1 161 ? 36.696 11.745 -22.676 1.00 86.56 161 ALA A C 1
ATOM 1329 O O . ALA A 1 161 ? 37.075 12.434 -21.730 1.00 86.56 161 ALA A O 1
ATOM 1330 N N . GLN A 1 162 ? 37.545 11.227 -23.564 1.00 86.75 162 GLN A N 1
ATOM 1331 C CA . GLN A 1 162 ? 38.988 11.444 -23.491 1.00 86.75 162 GLN A CA 1
ATOM 1332 C C . GLN A 1 162 ? 39.322 12.941 -23.598 1.00 86.75 162 GLN A C 1
ATOM 1334 O O . GLN A 1 162 ? 38.760 13.664 -24.436 1.00 86.75 162 GLN A O 1
ATOM 1339 N N . LYS A 1 163 ? 40.246 13.408 -22.747 1.00 86.75 163 LYS A N 1
ATOM 1340 C CA . LYS A 1 163 ? 40.704 14.804 -22.709 1.00 86.75 163 LYS A CA 1
ATOM 1341 C C . LYS A 1 163 ? 41.207 15.230 -24.092 1.00 86.75 163 LYS A C 1
ATOM 1343 O O . LYS A 1 163 ? 41.921 14.493 -24.756 1.00 86.75 163 LYS A O 1
ATOM 1348 N N 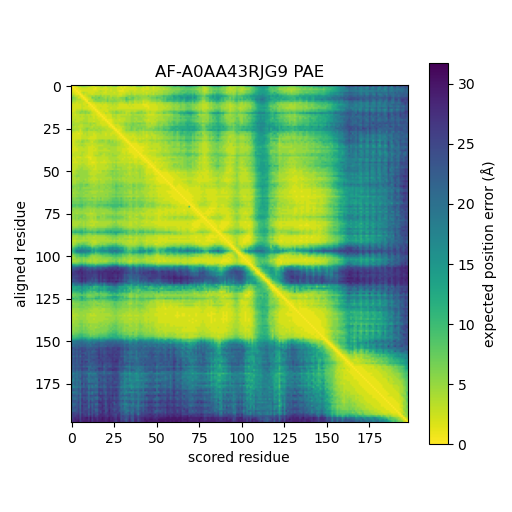. GLY A 1 164 ? 40.801 16.420 -24.531 1.00 87.50 164 GLY A N 1
ATOM 1349 C CA . GLY A 1 164 ? 41.148 16.967 -25.851 1.00 87.50 164 GLY A CA 1
ATOM 1350 C C . GLY A 1 164 ? 40.084 16.756 -26.935 1.00 87.50 164 GLY A C 1
ATOM 1351 O O . GLY A 1 164 ? 40.008 17.562 -27.860 1.00 87.50 164 GLY A O 1
ATOM 1352 N N . THR A 1 165 ? 39.185 15.777 -26.783 1.00 91.75 165 THR A N 1
ATOM 1353 C CA . THR A 1 165 ? 38.106 15.524 -27.756 1.00 91.75 165 THR A CA 1
ATOM 1354 C C . THR A 1 165 ? 37.010 16.604 -27.735 1.00 91.75 165 THR A C 1
ATOM 1356 O O . THR A 1 165 ? 36.751 17.257 -26.717 1.00 91.75 165 THR A O 1
ATOM 1359 N N . LYS A 1 166 ? 36.278 16.764 -28.852 1.00 91.50 166 LYS A N 1
ATOM 1360 C CA . LYS A 1 166 ? 35.097 17.655 -28.938 1.00 91.50 166 LYS A CA 1
ATOM 1361 C C . LYS A 1 166 ? 34.037 17.297 -27.889 1.00 91.50 166 LYS A C 1
ATOM 1363 O O . LYS A 1 166 ? 33.419 18.186 -27.299 1.00 91.50 166 LYS A O 1
ATOM 1368 N N . ARG A 1 167 ? 33.859 15.996 -27.626 1.00 89.19 167 ARG A N 1
ATOM 1369 C CA . ARG A 1 167 ? 32.935 15.477 -26.610 1.00 89.19 167 ARG A CA 1
ATOM 1370 C C . ARG A 1 167 ? 33.348 15.921 -25.205 1.00 89.19 167 ARG A C 1
ATOM 1372 O O . ARG A 1 167 ? 32.507 16.468 -24.499 1.00 89.19 167 ARG A O 1
ATOM 1379 N N . TYR A 1 168 ? 34.630 15.812 -24.855 1.00 93.00 168 TYR A N 1
ATOM 1380 C CA . TYR A 1 168 ? 35.161 16.281 -23.570 1.00 93.00 168 TYR A CA 1
ATOM 1381 C C . TYR A 1 168 ? 34.942 17.782 -23.358 1.00 93.00 168 TYR A C 1
ATOM 1383 O O . TYR A 1 168 ? 34.450 18.201 -22.312 1.00 93.00 168 TYR A O 1
ATOM 1391 N N . ARG A 1 169 ? 35.223 18.608 -24.376 1.00 92.50 169 ARG A N 1
ATOM 1392 C CA . ARG A 1 169 ? 34.991 20.064 -24.303 1.00 92.50 169 ARG A CA 1
ATOM 1393 C C . ARG A 1 169 ? 33.508 20.393 -24.082 1.00 92.50 169 ARG A C 1
ATOM 1395 O O . ARG A 1 169 ? 33.181 21.285 -23.298 1.00 92.50 169 ARG A O 1
ATOM 1402 N N . LYS A 1 170 ? 32.600 19.660 -24.739 1.00 93.38 170 LYS A N 1
ATOM 1403 C CA . LYS A 1 170 ? 31.144 19.819 -24.575 1.00 93.38 170 LYS A CA 1
ATOM 1404 C C . LYS A 1 170 ? 30.672 19.376 -23.185 1.00 93.38 170 LYS A C 1
ATOM 1406 O O . LYS A 1 170 ? 29.870 20.084 -22.577 1.00 93.38 170 LYS A O 1
ATOM 1411 N N . GLU A 1 171 ? 31.188 18.258 -22.673 1.00 90.19 171 GLU A N 1
ATOM 1412 C CA . GLU A 1 171 ? 30.909 17.761 -21.318 1.00 90.19 171 GLU A CA 1
ATOM 1413 C C . GLU A 1 171 ? 31.398 18.757 -20.251 1.00 90.19 171 GLU A C 1
ATOM 1415 O O . GLU A 1 171 ? 30.608 19.155 -19.399 1.00 90.19 171 GLU A O 1
ATOM 1420 N N . GLN A 1 172 ? 32.622 19.287 -20.373 1.00 92.75 172 GLN A N 1
ATOM 1421 C CA . GLN A 1 172 ? 33.146 20.358 -19.512 1.00 92.75 172 GLN A CA 1
ATOM 1422 C C . GLN A 1 172 ? 32.285 21.629 -19.553 1.00 92.75 172 GLN A C 1
ATOM 1424 O O . GLN A 1 172 ? 31.943 22.180 -18.507 1.00 92.75 172 GLN A O 1
ATOM 1429 N N . LYS A 1 173 ? 31.888 22.102 -20.744 1.00 93.69 173 LYS A N 1
ATOM 1430 C CA . LYS A 1 173 ? 31.026 23.292 -20.875 1.00 93.69 173 LYS A CA 1
ATOM 1431 C C . LYS A 1 173 ? 29.665 23.074 -20.202 1.00 93.69 173 LYS A C 1
ATOM 1433 O O . LYS A 1 173 ? 29.156 23.979 -19.540 1.00 93.69 173 LYS A O 1
ATOM 1438 N N . LYS A 1 174 ? 29.087 21.873 -20.338 1.00 92.94 174 LYS A N 1
ATOM 1439 C CA . LYS A 1 174 ? 27.831 21.492 -19.674 1.00 92.94 174 LYS A CA 1
ATOM 1440 C C . LYS A 1 174 ? 28.000 21.436 -18.154 1.00 92.94 174 LYS A C 1
ATOM 1442 O O . LYS A 1 174 ? 27.174 22.019 -17.455 1.00 92.94 174 LYS A O 1
ATOM 1447 N N . ALA A 1 175 ? 29.077 20.820 -17.667 1.00 91.56 175 ALA A N 1
ATOM 1448 C CA . ALA A 1 175 ? 29.394 20.727 -16.244 1.00 91.56 175 ALA A CA 1
ATOM 1449 C C . ALA A 1 175 ? 29.582 22.117 -15.617 1.00 91.56 175 ALA A C 1
ATOM 1451 O O . ALA A 1 175 ? 28.951 22.421 -14.611 1.00 91.56 175 ALA A O 1
ATOM 1452 N N . ARG A 1 176 ? 30.332 23.018 -16.269 1.00 93.88 176 ARG A N 1
ATOM 1453 C CA . ARG A 1 176 ? 30.485 24.419 -15.830 1.00 93.88 176 ARG A CA 1
ATOM 1454 C C . ARG A 1 176 ? 29.146 25.161 -15.776 1.00 93.88 176 ARG A C 1
ATOM 1456 O O . ARG A 1 176 ? 28.873 25.868 -14.811 1.00 93.88 176 ARG A O 1
ATOM 1463 N N . LYS A 1 177 ? 28.277 24.983 -16.782 1.00 94.88 177 LYS A N 1
ATOM 1464 C CA . LYS A 1 177 ? 26.933 25.595 -16.796 1.00 94.88 177 LYS A CA 1
ATOM 1465 C C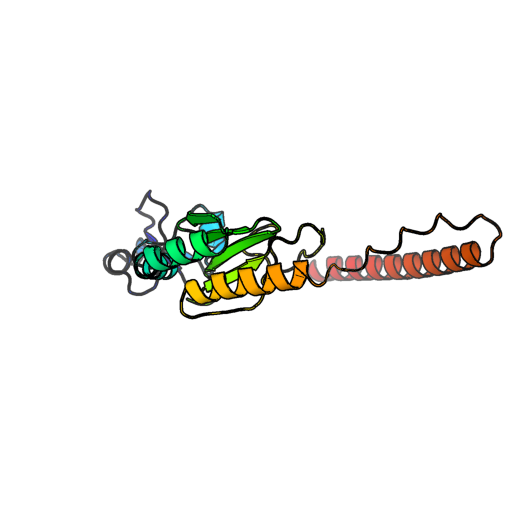 . LYS A 1 177 ? 26.048 25.052 -15.668 1.00 94.88 177 LYS A C 1
ATOM 1467 O O . LYS A 1 177 ? 25.308 25.823 -15.061 1.00 94.88 177 LYS A O 1
ATOM 1472 N N . GLN A 1 178 ? 26.118 23.751 -15.386 1.00 92.31 178 GLN A N 1
ATOM 1473 C CA . GLN A 1 178 ? 25.403 23.131 -14.268 1.00 92.31 178 GLN A CA 1
ATOM 1474 C C . GLN A 1 178 ? 25.936 23.614 -12.918 1.00 92.31 178 GLN A C 1
ATOM 1476 O O . GLN A 1 178 ? 25.131 24.013 -12.086 1.00 92.31 178 GLN A O 1
ATOM 1481 N N . ALA A 1 179 ? 27.257 23.677 -12.735 1.00 93.25 179 ALA A N 1
ATOM 1482 C CA . ALA A 1 179 ? 27.883 24.207 -11.526 1.00 93.25 179 ALA A CA 1
ATOM 1483 C C . ALA A 1 179 ? 27.480 25.668 -11.274 1.00 93.25 179 ALA A C 1
ATOM 1485 O O . ALA A 1 179 ? 27.090 26.011 -10.162 1.00 93.25 179 ALA A O 1
ATOM 1486 N N . LYS A 1 180 ? 27.456 26.508 -12.321 1.00 95.00 180 LYS A N 1
ATOM 1487 C CA . LYS A 1 180 ? 26.964 27.891 -12.218 1.00 95.00 180 LYS A CA 1
ATOM 1488 C C . LYS A 1 180 ? 25.502 27.942 -11.763 1.00 95.00 180 LYS A C 1
ATOM 1490 O O . LYS A 1 180 ? 25.176 28.690 -10.851 1.00 95.00 180 LYS A O 1
ATOM 1495 N N . ARG A 1 181 ? 24.619 27.133 -12.363 1.00 93.00 181 ARG A N 1
ATOM 1496 C CA . ARG A 1 181 ? 23.201 27.057 -11.957 1.00 93.00 181 ARG A CA 1
ATOM 1497 C C . ARG A 1 181 ? 23.032 26.559 -10.521 1.00 93.00 181 ARG A C 1
ATOM 1499 O O . ARG A 1 181 ? 22.209 27.102 -9.797 1.00 93.00 181 ARG A O 1
ATOM 1506 N N . ALA A 1 182 ? 23.800 25.550 -10.117 1.00 91.94 182 ALA A N 1
ATOM 1507 C CA . ALA A 1 182 ? 23.769 25.008 -8.763 1.00 91.94 182 ALA A CA 1
ATOM 1508 C C . ALA A 1 182 ? 24.254 26.036 -7.732 1.00 91.94 182 ALA A C 1
ATOM 1510 O O . ALA A 1 182 ? 23.623 26.190 -6.695 1.00 91.94 182 ALA A O 1
ATOM 1511 N N . SER A 1 183 ? 25.314 26.785 -8.051 1.00 93.75 183 SER A N 1
ATOM 1512 C CA . SER A 1 183 ? 25.806 27.891 -7.227 1.00 93.75 183 SER A CA 1
ATOM 1513 C C . SER A 1 183 ? 24.744 28.979 -7.054 1.00 93.75 183 SER A C 1
ATOM 1515 O O . SER A 1 183 ? 24.426 29.321 -5.921 1.00 93.75 183 SER A O 1
ATOM 1517 N N . VAL A 1 184 ? 24.115 29.439 -8.144 1.00 94.31 184 VAL A N 1
ATOM 1518 C CA . VAL A 1 184 ? 23.014 30.419 -8.078 1.00 94.31 184 VAL A CA 1
ATOM 1519 C C . VAL A 1 184 ? 21.857 29.895 -7.225 1.00 94.31 184 VAL A C 1
ATOM 1521 O O . VAL A 1 184 ? 21.386 30.597 -6.337 1.00 94.31 184 VAL A O 1
ATOM 1524 N N . LYS A 1 185 ? 21.429 28.644 -7.437 1.00 92.56 185 LYS A N 1
ATOM 1525 C CA . LYS A 1 185 ? 20.364 28.023 -6.636 1.00 92.56 185 LYS A CA 1
ATOM 1526 C C . LYS A 1 185 ? 20.736 27.943 -5.152 1.00 92.56 185 LYS A C 1
ATOM 1528 O O . LYS A 1 185 ? 19.881 28.158 -4.303 1.00 92.56 185 LYS A O 1
ATOM 1533 N N . ASN A 1 186 ? 21.995 27.639 -4.839 1.00 92.75 186 ASN A N 1
ATOM 1534 C CA . ASN A 1 186 ? 22.465 27.584 -3.460 1.00 92.75 186 ASN A CA 1
ATOM 1535 C C . ASN A 1 186 ? 22.435 28.967 -2.798 1.00 92.75 186 ASN A C 1
ATOM 1537 O O . ASN A 1 186 ? 21.994 29.067 -1.662 1.00 92.75 186 ASN A O 1
ATOM 1541 N N . VAL A 1 187 ? 22.842 30.021 -3.513 1.00 93.94 187 VAL A N 1
ATOM 1542 C CA . VAL A 1 187 ? 22.759 31.404 -3.016 1.00 93.94 187 VAL A CA 1
ATOM 1543 C C . VAL A 1 187 ? 21.308 31.800 -2.743 1.00 93.94 187 VAL A C 1
ATOM 1545 O O . VAL A 1 187 ? 21.017 32.272 -1.652 1.00 93.94 187 VAL A O 1
ATOM 1548 N N . LEU A 1 188 ? 20.389 31.545 -3.681 1.00 93.31 188 LEU A N 1
ATOM 1549 C CA . LEU A 1 188 ? 18.962 31.841 -3.487 1.00 93.31 188 LEU A CA 1
ATOM 1550 C C . LEU A 1 188 ? 18.388 31.116 -2.265 1.00 93.31 188 LEU A C 1
ATOM 1552 O O . LEU A 1 188 ? 17.720 31.736 -1.448 1.00 93.31 188 LEU A O 1
ATOM 1556 N N . ARG A 1 189 ? 18.732 29.835 -2.089 1.00 91.62 189 ARG A N 1
ATOM 1557 C CA . ARG A 1 189 ? 18.334 29.054 -0.911 1.00 91.62 189 ARG A CA 1
ATOM 1558 C C . ARG A 1 189 ? 18.852 29.661 0.398 1.00 91.62 189 ARG A C 1
ATOM 1560 O O . ARG A 1 189 ? 18.145 29.640 1.396 1.00 91.62 189 ARG A O 1
ATOM 1567 N N . VAL A 1 190 ? 20.091 30.162 0.414 1.00 92.94 190 VAL A N 1
ATOM 1568 C CA . VAL A 1 190 ? 20.666 30.828 1.597 1.00 92.94 190 VAL A CA 1
ATOM 1569 C C . VAL A 1 190 ? 19.928 32.134 1.896 1.00 92.94 190 VAL A C 1
ATOM 1571 O O . VAL A 1 190 ? 19.615 32.386 3.053 1.00 92.94 190 VAL A O 1
ATOM 1574 N N . ILE A 1 191 ? 19.603 32.931 0.875 1.00 92.81 191 ILE A N 1
ATOM 1575 C CA . ILE A 1 191 ? 18.826 34.171 1.037 1.00 92.81 191 ILE A CA 1
ATOM 1576 C C . ILE A 1 191 ? 17.430 33.871 1.600 1.00 92.81 191 ILE A C 1
ATOM 1578 O O . ILE A 1 191 ? 17.016 34.507 2.562 1.00 92.81 191 ILE A O 1
ATOM 1582 N N . GLU A 1 192 ? 16.725 32.878 1.049 1.00 87.31 192 GLU A N 1
ATOM 1583 C CA . GLU A 1 192 ? 15.419 32.439 1.564 1.00 87.31 192 GLU A CA 1
ATOM 1584 C C . GLU A 1 192 ? 15.500 32.013 3.035 1.00 87.31 192 GLU A C 1
ATOM 1586 O O . GLU A 1 192 ? 14.669 32.428 3.836 1.00 87.31 192 GLU A O 1
ATOM 1591 N N . ALA A 1 193 ? 16.521 31.238 3.414 1.00 86.00 193 ALA A N 1
ATOM 1592 C CA . ALA A 1 193 ? 16.701 30.800 4.796 1.00 86.00 193 ALA A CA 1
ATOM 1593 C C . ALA A 1 193 ? 16.936 31.969 5.769 1.00 86.00 193 ALA A C 1
ATOM 1595 O O . ALA A 1 193 ? 16.436 31.927 6.888 1.00 86.00 193 ALA A O 1
ATOM 1596 N N . LEU A 1 194 ? 17.664 33.008 5.344 1.00 87.12 194 LEU A N 1
ATOM 1597 C CA . LEU A 1 194 ? 17.937 34.195 6.162 1.00 87.12 194 LEU A CA 1
ATOM 1598 C C . LEU A 1 194 ? 16.722 35.130 6.279 1.00 87.12 194 LEU A C 1
ATOM 1600 O O . LEU A 1 194 ? 16.521 35.736 7.329 1.00 87.12 194 LEU A O 1
ATOM 1604 N N . ASN A 1 195 ? 15.890 35.213 5.237 1.00 75.06 195 ASN A N 1
ATOM 1605 C CA . ASN A 1 195 ? 14.672 36.032 5.238 1.00 75.06 195 ASN A CA 1
ATOM 1606 C C . ASN A 1 195 ? 13.521 35.421 6.055 1.00 75.06 195 ASN A C 1
ATOM 1608 O O . ASN A 1 195 ? 12.598 36.137 6.410 1.00 75.06 195 ASN A O 1
ATOM 1612 N N . ILE A 1 196 ? 13.550 34.116 6.344 1.00 60.78 196 ILE A N 1
ATOM 1613 C CA . ILE A 1 196 ? 12.566 33.447 7.219 1.00 60.78 196 ILE A CA 1
ATOM 1614 C C . ILE A 1 196 ? 12.901 33.660 8.710 1.00 60.78 196 ILE A C 1
ATOM 1616 O O . ILE A 1 196 ? 12.055 33.457 9.575 1.00 60.78 196 ILE A O 1
ATOM 1620 N N . THR A 1 197 ? 14.137 34.060 9.020 1.00 55.47 197 THR A N 1
ATOM 1621 C CA . THR A 1 197 ? 14.627 34.281 10.392 1.00 55.47 197 THR A CA 1
ATOM 1622 C C . THR A 1 197 ? 14.547 35.736 10.879 1.00 55.47 197 THR A C 1
ATOM 1624 O O . THR A 1 197 ? 15.061 36.021 11.960 1.00 55.47 197 THR A O 1
ATOM 1627 N N . GLN A 1 198 ? 13.928 36.642 10.113 1.00 47.75 198 GLN A N 1
ATOM 1628 C CA . GLN A 1 198 ? 13.599 38.021 10.514 1.00 47.75 198 GLN A CA 1
ATOM 1629 C C . GLN A 1 198 ? 12.085 38.192 10.601 1.00 47.75 198 GLN A C 1
ATOM 1631 O O . GLN A 1 198 ? 11.645 38.911 11.522 1.00 47.75 198 GLN A O 1
#

InterPro domains:
  IPR035451 Ada-like domain superfamily [G3DSA:3.40.10.10] (1-52)
  IPR035451 Ada-like domain superfamily [SSF57884] (14-56)